Protein AF-A0A401U1B2-F1 (afdb_monomer)

Sequence (185 aa):
AMHKDQNMMVPILEGVRTINSFGMEVVSGIIMGLDTDKPQTGDALISFVEESRIPLLTINLLQALPKTPLWDRLEKAGRLVHDDGRDSNVEFLLPYEDVVSSWRKCMEIAYEPKKLFERYLHQCNYTYANRIKVPVSPEMKSWANIRRGLIMLRNIFWKVGVLGDYRRVFWKFALGRLKRGDIEG

Secondary structure (DSSP, 8-state):
--------SS-HHHHHHHHHHTTPPP-EEEEE--TT--TTHHHHHHHHHHHH--S-EEEEE----TTSHHHHHHHHTT-B---TTSS-SB--SS-HHHHHHHHHHHHHHHT-HHHHHHHHHHIIIIIGGGS--PPPPGGGG-HHHHHHHHHHHHHHIIIIIIS-TTHHHHHHHHHHHHTTT----

Structure (mmCIF, N/CA/C/O backbone):
data_AF-A0A401U1B2-F1
#
_entry.id   AF-A0A401U1B2-F1
#
loop_
_atom_site.group_PDB
_atom_site.id
_atom_site.type_symbol
_atom_site.label_atom_id
_atom_site.label_alt_id
_atom_site.label_comp_id
_atom_site.label_asym_id
_atom_site.label_entity_id
_atom_site.label_seq_id
_atom_site.pdbx_PDB_ins_code
_atom_site.Cartn_x
_atom_site.Cartn_y
_atom_site.Cartn_z
_atom_site.occupancy
_atom_site.B_iso_or_equiv
_atom_site.auth_seq_id
_atom_site.auth_comp_id
_atom_site.auth_asym_id
_atom_site.auth_atom_id
_atom_site.pdbx_PDB_model_num
ATOM 1 N N . ALA A 1 1 ? -9.403 19.461 19.344 1.00 34.19 1 ALA A N 1
ATOM 2 C CA . ALA A 1 1 ? -9.836 18.677 18.174 1.00 34.19 1 ALA A CA 1
ATOM 3 C C . ALA A 1 1 ? -8.827 18.916 17.058 1.00 34.19 1 ALA A C 1
ATOM 5 O O . ALA A 1 1 ? -8.691 20.055 16.636 1.00 34.19 1 ALA A O 1
ATOM 6 N N . MET A 1 2 ? -8.035 17.915 16.660 1.00 31.38 2 MET A N 1
ATOM 7 C CA . MET A 1 2 ? -7.135 18.061 15.508 1.00 31.38 2 MET A CA 1
ATOM 8 C C . MET A 1 2 ? -7.955 17.836 14.239 1.00 31.38 2 MET A C 1
ATOM 10 O O . MET A 1 2 ? -8.107 16.706 13.786 1.00 31.38 2 MET A O 1
ATOM 14 N N . HIS A 1 3 ? -8.498 18.926 13.700 1.00 37.09 3 HIS A N 1
ATOM 15 C CA . HIS A 1 3 ? -8.860 19.006 12.292 1.00 37.09 3 HIS A CA 1
ATOM 16 C C . HIS A 1 3 ? -7.571 18.835 11.494 1.00 37.09 3 HIS A C 1
ATOM 18 O O . HIS A 1 3 ? -6.736 19.735 11.427 1.00 37.09 3 HIS A O 1
ATOM 24 N N . LYS A 1 4 ? -7.359 17.635 10.960 1.00 36.84 4 LYS A N 1
ATOM 25 C CA . LYS A 1 4 ? -6.345 17.407 9.939 1.00 36.84 4 LYS A CA 1
ATOM 26 C C . LYS A 1 4 ? -7.050 17.617 8.607 1.00 36.84 4 LYS A C 1
ATOM 28 O O . LYS A 1 4 ? -7.341 16.658 7.901 1.00 36.84 4 LYS A O 1
ATOM 33 N N . ASP A 1 5 ? -7.387 18.869 8.313 1.00 46.25 5 ASP A N 1
ATOM 34 C CA . ASP A 1 5 ? -7.792 19.237 6.966 1.00 46.25 5 ASP A CA 1
ATOM 35 C C . ASP A 1 5 ? -6.566 18.939 6.098 1.00 46.25 5 ASP A C 1
ATOM 37 O O . ASP A 1 5 ? -5.536 19.610 6.197 1.00 46.25 5 ASP A O 1
ATOM 41 N N . GLN A 1 6 ? -6.602 17.837 5.341 1.00 50.84 6 GLN A N 1
ATOM 42 C CA . GLN A 1 6 ? -5.618 17.625 4.289 1.00 50.84 6 GLN A CA 1
ATOM 43 C C . GLN A 1 6 ? -5.710 18.872 3.417 1.00 50.84 6 GLN A C 1
ATOM 45 O O . GLN A 1 6 ? -6.741 19.104 2.791 1.00 50.84 6 GLN A O 1
ATOM 50 N N . ASN A 1 7 ? -4.670 19.707 3.450 1.00 44.91 7 ASN A N 1
ATOM 51 C CA . ASN A 1 7 ? -4.573 20.918 2.651 1.00 44.91 7 ASN A CA 1
ATOM 52 C C . ASN A 1 7 ? -4.495 20.509 1.175 1.00 44.91 7 ASN A C 1
ATOM 54 O O . ASN A 1 7 ? -3.421 20.374 0.594 1.00 44.91 7 ASN A O 1
ATOM 58 N N . MET A 1 8 ? -5.652 20.204 0.603 1.00 49.62 8 MET A N 1
ATOM 59 C CA . MET A 1 8 ? -5.821 19.687 -0.740 1.00 49.62 8 MET A CA 1
ATOM 60 C C . MET A 1 8 ? -5.995 20.876 -1.668 1.00 49.62 8 MET A C 1
ATOM 62 O O . MET A 1 8 ? -7.083 21.148 -2.162 1.00 49.62 8 MET A O 1
ATOM 66 N N . MET A 1 9 ? -4.895 21.588 -1.913 1.00 52.06 9 MET A N 1
ATOM 67 C CA . MET A 1 9 ? -4.814 22.487 -3.068 1.00 52.06 9 MET A CA 1
ATOM 68 C C . MET A 1 9 ? -5.023 21.711 -4.385 1.00 52.06 9 MET A C 1
ATOM 70 O O . MET A 1 9 ? -5.369 22.317 -5.392 1.00 52.06 9 MET A O 1
ATOM 74 N N . VAL A 1 10 ? -4.849 20.377 -4.375 1.00 56.50 10 VAL A N 1
ATOM 75 C CA . VAL A 1 10 ? -4.997 19.478 -5.528 1.00 56.50 10 VAL A CA 1
ATOM 76 C C . VAL A 1 10 ? -5.601 18.130 -5.082 1.00 56.50 10 VAL A C 1
ATOM 78 O O . VAL A 1 10 ? -5.169 17.596 -4.057 1.00 56.50 10 VAL A O 1
ATOM 81 N N . PRO A 1 11 ? -6.561 17.538 -5.821 1.00 80.69 11 PRO A N 1
ATOM 82 C CA . PRO A 1 11 ? -7.030 16.165 -5.604 1.00 80.69 11 PR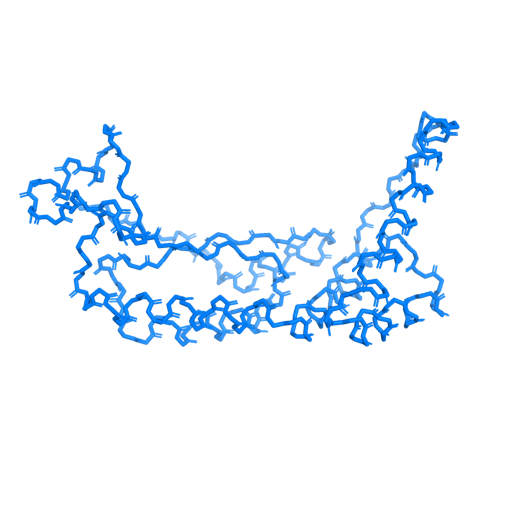O A CA 1
ATOM 83 C C . PRO A 1 11 ? -5.877 15.140 -5.547 1.00 80.69 11 PRO A C 1
ATOM 85 O O . PRO A 1 11 ? -4.996 15.159 -6.404 1.00 80.69 11 PRO A O 1
ATOM 88 N N . ILE A 1 12 ? -5.888 14.186 -4.599 1.00 83.88 12 ILE A N 1
ATOM 89 C CA . ILE A 1 12 ? -4.791 13.208 -4.388 1.00 83.88 12 ILE A CA 1
ATOM 90 C C . ILE A 1 12 ? -4.452 12.477 -5.689 1.00 83.88 12 ILE A C 1
ATOM 92 O O . ILE A 1 12 ? -3.283 12.343 -6.036 1.00 83.88 12 ILE A O 1
ATOM 96 N N . LEU A 1 13 ? -5.470 12.043 -6.436 1.00 86.88 13 LEU A N 1
ATOM 97 C CA . LEU A 1 13 ? -5.286 11.339 -7.708 1.00 86.88 13 LEU A CA 1
ATOM 98 C C . LEU A 1 13 ? -4.557 12.192 -8.753 1.00 86.88 13 LEU A C 1
ATOM 100 O O . LEU A 1 13 ? -3.772 11.669 -9.539 1.00 86.88 13 LEU A O 1
ATOM 104 N N . GLU A 1 14 ? -4.794 13.501 -8.769 1.00 87.50 14 GLU A N 1
ATOM 105 C CA . GLU A 1 14 ? -4.085 14.420 -9.655 1.00 87.50 14 GLU A CA 1
ATOM 106 C C . GLU A 1 14 ? -2.637 14.633 -9.199 1.00 87.50 14 GLU A C 1
ATOM 108 O O . GLU A 1 14 ? -1.730 14.609 -10.032 1.00 87.50 14 GLU A O 1
ATOM 113 N N . GLY A 1 15 ? -2.396 14.723 -7.889 1.00 89.12 15 GLY A N 1
ATOM 114 C CA . GLY A 1 15 ? -1.042 14.729 -7.331 1.00 89.12 15 GLY A CA 1
ATOM 115 C C . GLY A 1 15 ? -0.251 13.473 -7.711 1.00 89.12 15 GLY A C 1
ATOM 116 O O . GLY A 1 15 ? 0.882 13.574 -8.181 1.00 89.12 15 GLY A O 1
ATOM 117 N N . VAL A 1 16 ? -0.869 12.293 -7.598 1.00 89.94 16 VAL A N 1
ATOM 118 C CA . VAL A 1 16 ? -0.265 11.008 -7.992 1.00 89.94 16 VAL A CA 1
ATOM 119 C C . VAL A 1 16 ? 0.096 11.009 -9.477 1.00 89.94 16 VAL A C 1
ATOM 121 O O . VAL A 1 16 ? 1.248 10.750 -9.823 1.00 89.94 16 VAL A O 1
ATOM 124 N N . ARG A 1 17 ? -0.852 11.381 -10.351 1.00 90.12 17 ARG A N 1
ATOM 125 C CA . ARG A 1 17 ? -0.612 11.473 -11.801 1.00 90.12 17 ARG A CA 1
ATOM 126 C C . ARG A 1 17 ? 0.516 12.442 -12.141 1.00 90.12 17 ARG A C 1
ATOM 128 O O . ARG A 1 17 ? 1.362 12.123 -12.972 1.00 90.12 17 ARG A O 1
ATOM 135 N N . THR A 1 18 ? 0.553 13.593 -11.476 1.00 91.06 18 THR A N 1
ATOM 136 C CA . THR A 1 18 ? 1.599 14.598 -11.682 1.00 91.06 18 THR A CA 1
ATOM 137 C C . THR A 1 18 ? 2.966 14.029 -11.319 1.00 91.06 18 THR A C 1
ATOM 139 O O . THR A 1 18 ? 3.876 14.067 -12.140 1.00 91.06 18 THR A O 1
ATOM 142 N N . ILE A 1 19 ? 3.111 13.412 -10.143 1.00 90.94 19 ILE A N 1
ATOM 143 C CA . ILE A 1 19 ? 4.378 12.805 -9.703 1.00 90.94 19 ILE A CA 1
ATOM 144 C C . ILE A 1 19 ? 4.810 11.675 -10.652 1.00 90.94 19 ILE A C 1
ATOM 146 O O . ILE A 1 19 ? 5.974 11.617 -11.057 1.00 90.94 19 ILE A O 1
ATOM 150 N N . ASN A 1 20 ? 3.874 10.820 -11.075 1.00 92.00 20 ASN A N 1
ATOM 151 C CA . ASN A 1 20 ? 4.153 9.741 -12.022 1.00 92.00 20 ASN A CA 1
ATOM 152 C C . ASN A 1 20 ? 4.603 10.256 -13.398 1.00 92.00 20 ASN A C 1
ATOM 154 O O . ASN A 1 20 ? 5.481 9.649 -14.013 1.00 92.00 20 ASN A O 1
ATOM 158 N N . SER A 1 21 ? 4.087 11.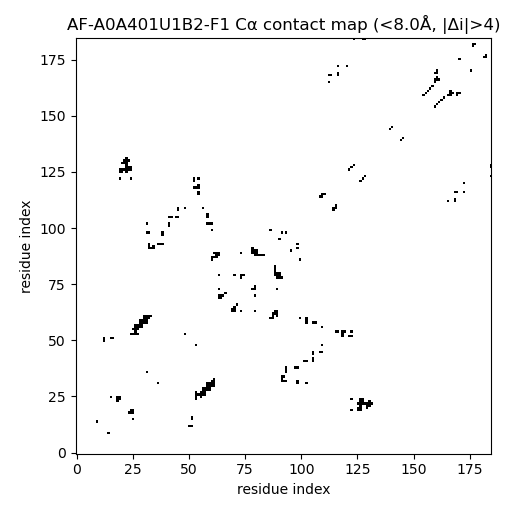403 -13.855 1.00 90.69 21 SER A N 1
ATOM 159 C CA . SER A 1 21 ? 4.505 12.016 -15.126 1.00 90.69 21 SER A CA 1
ATOM 160 C C . SER A 1 21 ? 5.983 12.430 -15.146 1.00 90.69 21 SER A C 1
ATOM 162 O O . SER A 1 21 ? 6.603 12.430 -16.204 1.00 90.69 21 SER A O 1
ATOM 164 N N . PHE A 1 22 ? 6.584 12.680 -13.978 1.00 91.50 22 PHE A N 1
ATOM 165 C CA . PHE A 1 22 ? 8.019 12.950 -13.823 1.00 91.50 22 PHE A CA 1
ATOM 166 C C . PHE A 1 22 ? 8.854 11.684 -13.551 1.00 91.50 22 PHE A C 1
ATOM 168 O O . PHE A 1 22 ? 10.016 11.763 -13.156 1.00 91.50 22 PHE A O 1
ATOM 175 N N . GLY A 1 23 ? 8.264 10.497 -13.714 1.00 89.94 23 GLY A N 1
ATOM 176 C CA . GLY A 1 23 ? 8.937 9.211 -13.532 1.00 89.94 23 GLY A CA 1
ATOM 177 C C . GLY A 1 23 ? 9.253 8.827 -12.091 1.00 89.94 23 GLY A C 1
ATOM 178 O O . GLY A 1 23 ? 10.093 7.955 -11.833 1.00 89.94 23 GLY A O 1
ATOM 179 N N . MET A 1 24 ? 8.553 9.451 -11.145 1.00 90.00 24 MET A N 1
ATOM 180 C CA . MET A 1 24 ? 8.618 9.125 -9.728 1.00 90.00 24 MET A CA 1
ATOM 181 C C . MET A 1 24 ? 7.468 8.190 -9.350 1.00 90.00 24 MET A C 1
ATOM 183 O O . MET A 1 24 ? 6.301 8.448 -9.647 1.00 90.00 24 MET A O 1
ATOM 187 N N . GLU A 1 25 ? 7.797 7.088 -8.680 1.00 89.56 25 GLU A N 1
ATOM 188 C CA . GLU A 1 25 ? 6.790 6.209 -8.093 1.00 89.56 25 GLU A CA 1
ATOM 189 C C . GLU A 1 25 ? 6.275 6.794 -6.784 1.00 89.56 25 GLU A C 1
ATOM 191 O O . GLU A 1 25 ? 7.044 7.302 -5.970 1.00 89.56 25 GLU A O 1
ATOM 196 N N . VAL A 1 26 ? 4.966 6.687 -6.584 1.00 90.88 26 VAL A N 1
ATOM 197 C CA . VAL A 1 26 ? 4.309 7.083 -5.343 1.00 90.88 26 VAL A CA 1
ATOM 198 C C . VAL A 1 26 ? 4.081 5.844 -4.490 1.00 90.88 26 VAL A C 1
ATOM 200 O O . VAL A 1 26 ? 3.641 4.812 -4.991 1.00 90.88 26 VAL A O 1
ATOM 203 N N . VAL A 1 27 ? 4.342 5.976 -3.193 1.00 90.81 27 VAL A N 1
ATOM 204 C CA . VAL A 1 27 ? 3.970 5.005 -2.161 1.00 90.81 27 VAL A CA 1
ATOM 205 C C . VAL A 1 27 ? 2.964 5.687 -1.246 1.00 90.81 27 VAL A C 1
ATOM 207 O O . VAL A 1 27 ? 3.179 6.833 -0.851 1.00 90.81 27 VAL A O 1
ATOM 210 N N . SER A 1 28 ? 1.870 5.003 -0.913 1.00 89.62 28 SER A N 1
ATOM 211 C CA . SER A 1 28 ? 0.835 5.569 -0.042 1.00 89.62 28 SER A CA 1
ATOM 212 C C . SER A 1 28 ? 0.641 4.728 1.212 1.00 89.62 28 SER A C 1
ATOM 214 O O . SER A 1 28 ? 0.496 3.509 1.133 1.00 89.62 28 SER A O 1
ATOM 216 N N . GLY A 1 29 ? 0.640 5.398 2.365 1.00 91.00 29 GLY A N 1
ATOM 217 C CA . GLY A 1 29 ? 0.264 4.814 3.645 1.00 91.00 29 GLY A CA 1
ATOM 218 C C . GLY A 1 29 ? -1.142 5.236 4.027 1.00 91.00 29 GLY A C 1
ATOM 219 O O . GLY A 1 29 ? -1.454 6.426 4.037 1.00 91.00 29 GLY A O 1
ATOM 220 N N . ILE A 1 30 ? -1.983 4.255 4.337 1.00 90.50 30 ILE A N 1
ATOM 221 C CA . ILE A 1 30 ? -3.392 4.456 4.655 1.00 90.50 30 ILE A CA 1
ATOM 222 C C . ILE A 1 30 ? -3.671 3.860 6.031 1.00 90.50 30 ILE A C 1
ATOM 224 O O . ILE A 1 30 ? -3.228 2.755 6.341 1.00 90.50 30 ILE A O 1
ATOM 228 N N . ILE A 1 31 ? -4.392 4.609 6.863 1.00 91.31 31 ILE A N 1
ATOM 229 C CA . ILE A 1 31 ? -4.780 4.191 8.210 1.00 91.31 31 ILE A CA 1
ATOM 230 C C . ILE A 1 31 ? -6.301 4.054 8.245 1.00 91.31 31 ILE A C 1
ATOM 232 O O . ILE A 1 31 ? -6.998 5.007 7.906 1.00 91.31 31 ILE A O 1
ATOM 236 N N . MET A 1 32 ? -6.792 2.887 8.658 1.00 91.94 32 MET A N 1
ATOM 237 C CA . MET A 1 32 ? -8.211 2.587 8.877 1.00 91.94 32 MET A CA 1
ATOM 238 C C . MET A 1 32 ? -8.539 2.518 10.372 1.00 91.94 32 MET A C 1
ATOM 240 O O . MET A 1 32 ? -7.685 2.170 11.181 1.00 91.94 32 MET A O 1
ATOM 244 N N . GLY A 1 33 ? -9.781 2.807 10.748 1.00 88.81 33 GLY A N 1
ATOM 245 C CA . GLY A 1 33 ? -10.229 2.872 12.142 1.00 88.81 33 GLY A CA 1
ATOM 246 C C . GLY A 1 33 ? -10.110 4.271 12.753 1.00 88.81 33 GLY A C 1
ATOM 247 O O . GLY A 1 33 ? -9.992 4.409 13.970 1.00 88.81 33 GLY A O 1
ATOM 248 N N . LEU A 1 34 ? -10.109 5.320 11.926 1.00 89.75 34 LEU A N 1
ATOM 249 C CA . LEU A 1 34 ? -10.174 6.703 12.397 1.00 89.75 34 LEU A CA 1
ATOM 250 C C . LEU A 1 34 ? -11.583 7.040 12.903 1.00 89.75 34 LEU A C 1
ATOM 252 O O . LEU A 1 34 ? -12.578 6.480 12.454 1.00 89.75 34 LEU A O 1
ATOM 256 N N . ASP A 1 35 ? -11.682 8.030 13.793 1.00 86.44 35 ASP A N 1
ATOM 257 C CA . ASP A 1 35 ? -12.973 8.504 14.328 1.00 86.44 35 ASP A CA 1
ATOM 258 C C . ASP A 1 35 ? -13.911 9.059 13.235 1.00 86.44 35 ASP A C 1
ATOM 260 O O . ASP A 1 35 ? -15.110 9.199 13.448 1.00 86.44 35 ASP A O 1
ATOM 264 N N . THR A 1 36 ? -13.365 9.401 12.067 1.00 85.25 36 THR A N 1
ATOM 265 C CA . THR A 1 36 ? -14.101 9.914 10.905 1.00 85.25 36 THR A CA 1
ATOM 266 C C . THR A 1 36 ? -14.516 8.827 9.916 1.00 85.25 36 THR A C 1
ATOM 268 O O . THR A 1 36 ? -15.155 9.145 8.910 1.00 85.25 36 THR A O 1
ATOM 271 N N . ASP A 1 37 ? -14.128 7.572 10.153 1.00 87.19 37 ASP A N 1
ATOM 272 C CA . ASP A 1 37 ? -14.417 6.484 9.228 1.00 87.19 37 ASP A CA 1
ATOM 273 C C . ASP A 1 37 ? -15.899 6.127 9.232 1.00 87.19 37 ASP A C 1
ATOM 275 O O . ASP A 1 37 ? -16.593 6.161 10.250 1.00 87.19 37 ASP A O 1
ATOM 279 N N . LYS A 1 38 ? -16.385 5.780 8.043 1.00 89.25 38 LYS A N 1
ATOM 280 C CA . LYS A 1 38 ? -17.755 5.344 7.797 1.00 89.25 38 LYS A CA 1
ATOM 281 C C . LYS A 1 38 ? -17.732 3.886 7.343 1.00 89.25 38 LYS A C 1
ATOM 283 O O . LYS A 1 38 ? -16.703 3.427 6.844 1.00 89.25 38 LYS A O 1
ATOM 288 N N . PRO A 1 39 ? -18.862 3.166 7.410 1.00 86.50 39 PRO A N 1
ATOM 289 C CA . PRO A 1 39 ? -18.937 1.796 6.900 1.00 86.50 39 PRO A CA 1
ATOM 290 C C . PRO A 1 39 ? -18.468 1.658 5.438 1.00 86.50 39 PRO A C 1
ATOM 292 O O . PRO A 1 39 ? -17.911 0.637 5.054 1.00 86.50 39 PRO A O 1
ATOM 295 N N . GLN A 1 40 ? -18.622 2.714 4.631 1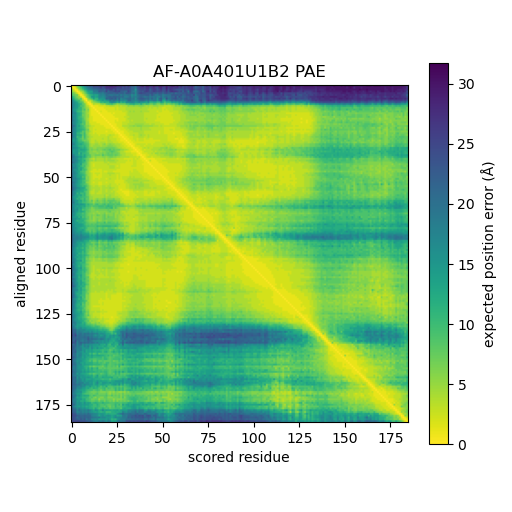.00 89.31 40 GLN A N 1
ATOM 296 C CA . GLN A 1 40 ? -18.215 2.757 3.223 1.00 89.31 40 GLN A CA 1
ATOM 297 C C . GLN A 1 40 ? -16.724 3.082 3.000 1.00 89.31 40 GLN A C 1
ATOM 299 O O . GLN A 1 40 ? -16.272 3.076 1.856 1.00 89.31 40 GLN A O 1
ATOM 304 N N . THR A 1 41 ? -15.944 3.375 4.051 1.00 88.44 41 THR A N 1
ATOM 305 C CA . THR A 1 41 ? -14.522 3.751 3.919 1.00 88.44 41 THR A CA 1
ATOM 306 C C . THR A 1 41 ? -13.705 2.657 3.227 1.00 88.44 41 THR A C 1
ATOM 308 O O . THR A 1 41 ? -12.853 2.973 2.401 1.00 88.44 41 THR A O 1
ATOM 311 N N . GLY A 1 42 ? -13.982 1.379 3.509 1.00 88.50 42 GLY A N 1
ATOM 312 C CA . GLY A 1 42 ? -13.275 0.264 2.869 1.00 88.50 42 GLY A CA 1
ATOM 313 C C . GLY A 1 42 ? -13.492 0.207 1.357 1.00 88.50 42 GLY A C 1
ATOM 314 O O . GLY A 1 42 ? -12.536 0.098 0.594 1.00 88.50 42 GLY A O 1
ATOM 315 N N . ASP A 1 43 ? -14.737 0.360 0.903 1.00 89.25 43 ASP A N 1
ATOM 316 C CA . ASP A 1 43 ? -15.042 0.349 -0.531 1.00 89.25 43 ASP A CA 1
ATOM 317 C C . ASP A 1 43 ? -14.462 1.588 -1.234 1.00 89.25 43 ASP A C 1
ATOM 319 O O . ASP A 1 43 ? -13.897 1.473 -2.320 1.00 89.25 43 ASP A O 1
ATOM 323 N N . ALA A 1 44 ? -14.501 2.760 -0.588 1.00 89.69 44 ALA A N 1
ATOM 324 C CA . ALA A 1 44 ? -13.847 3.965 -1.100 1.00 89.69 44 ALA A CA 1
ATOM 325 C C . ALA A 1 44 ? -12.323 3.789 -1.233 1.00 89.69 44 ALA A C 1
ATOM 327 O O . ALA A 1 44 ? -11.723 4.261 -2.201 1.00 89.69 44 ALA A O 1
ATOM 328 N N . LEU A 1 45 ? -11.696 3.082 -0.288 1.00 90.62 45 LEU A N 1
ATOM 329 C CA . LEU A 1 45 ? -10.273 2.761 -0.329 1.00 90.62 45 LEU A CA 1
ATOM 330 C C . LEU A 1 45 ? -9.949 1.820 -1.490 1.00 90.62 45 LEU A C 1
ATOM 332 O O . LEU A 1 45 ? -8.981 2.060 -2.207 1.00 90.62 45 LEU A O 1
ATOM 336 N N . ILE A 1 46 ? -10.766 0.792 -1.722 1.00 90.31 46 ILE A N 1
ATOM 337 C CA . ILE A 1 46 ? -10.596 -0.118 -2.864 1.00 90.31 46 ILE A CA 1
ATOM 338 C C . ILE A 1 46 ? -10.681 0.658 -4.184 1.00 90.31 46 ILE A C 1
ATOM 340 O O . ILE A 1 46 ? -9.777 0.531 -5.012 1.00 90.31 46 ILE A O 1
ATOM 344 N N . SER A 1 47 ? -11.693 1.515 -4.351 1.00 90.69 47 SER A N 1
ATOM 345 C CA . SER A 1 47 ? -11.815 2.372 -5.539 1.00 90.69 47 SER A CA 1
ATOM 346 C C . SER A 1 47 ? -10.587 3.264 -5.717 1.00 90.69 47 SER A C 1
ATOM 348 O O . SER A 1 47 ? -10.019 3.338 -6.806 1.00 90.69 47 SER A O 1
ATOM 350 N N . PHE A 1 48 ? -10.092 3.869 -4.633 1.00 90.19 48 PHE A N 1
ATOM 351 C CA . PHE A 1 48 ? -8.869 4.670 -4.672 1.00 90.19 48 PHE A CA 1
ATOM 352 C C . PHE A 1 48 ? -7.644 3.856 -5.118 1.00 90.19 48 PHE A C 1
ATOM 354 O O . PHE A 1 48 ? -6.835 4.340 -5.912 1.00 90.19 48 PHE A O 1
ATOM 361 N N . VAL A 1 49 ? -7.487 2.620 -4.644 1.00 89.19 49 VAL A N 1
ATOM 362 C CA . VAL A 1 49 ? -6.382 1.730 -5.043 1.00 89.19 49 VAL A CA 1
ATOM 363 C C . VAL A 1 49 ? -6.450 1.380 -6.532 1.00 89.19 49 VAL A C 1
ATOM 365 O O . VAL A 1 49 ? -5.419 1.350 -7.211 1.00 89.19 49 VAL A O 1
ATOM 368 N N . GLU A 1 50 ? -7.648 1.141 -7.060 1.00 88.75 50 GLU A N 1
ATOM 369 C CA . GLU A 1 50 ? -7.849 0.819 -8.474 1.00 88.75 50 GLU A CA 1
ATOM 370 C C . GLU A 1 50 ? -7.618 2.034 -9.388 1.00 88.75 50 GLU A C 1
ATOM 372 O O . GLU A 1 50 ? -6.963 1.912 -10.430 1.00 88.75 50 GLU A O 1
ATOM 377 N N . GLU A 1 51 ? -8.084 3.214 -8.978 1.00 90.06 51 GLU A N 1
ATOM 378 C CA . GLU A 1 51 ? -7.944 4.459 -9.737 1.00 90.06 51 GLU A CA 1
ATOM 379 C C . GLU A 1 51 ? -6.525 5.035 -9.694 1.00 90.06 51 GLU A C 1
ATOM 381 O O . GLU A 1 51 ? -6.005 5.480 -10.718 1.00 90.06 51 GLU A O 1
ATOM 386 N N . SER A 1 52 ? -5.877 5.016 -8.527 1.00 88.81 52 SER A N 1
ATOM 387 C CA . SER A 1 52 ? -4.545 5.607 -8.333 1.00 88.81 52 SER A CA 1
ATOM 388 C C . SER A 1 52 ? -3.419 4.805 -8.982 1.00 88.81 52 SER A C 1
ATOM 390 O O . SER A 1 52 ? -2.334 5.343 -9.182 1.00 88.81 52 SER A O 1
ATOM 392 N N . ARG A 1 53 ? -3.652 3.519 -9.292 1.00 90.56 53 ARG A N 1
ATOM 393 C CA . ARG A 1 53 ? -2.656 2.586 -9.856 1.00 90.56 53 ARG A CA 1
ATOM 394 C C . ARG A 1 53 ? -1.375 2.449 -9.026 1.00 90.56 53 ARG A C 1
ATOM 396 O O . ARG A 1 53 ? -0.386 1.911 -9.520 1.00 90.56 53 ARG A O 1
ATOM 403 N N . ILE A 1 54 ? -1.408 2.836 -7.752 1.00 91.06 54 ILE A N 1
ATOM 404 C CA . ILE A 1 54 ? -0.264 2.737 -6.847 1.00 91.06 54 ILE A CA 1
ATOM 405 C C . ILE A 1 54 ? 0.024 1.254 -6.555 1.00 91.06 54 ILE A C 1
ATOM 407 O O . ILE A 1 54 ? -0.852 0.540 -6.057 1.00 91.06 54 ILE A O 1
ATOM 411 N N . PRO A 1 55 ? 1.232 0.742 -6.846 1.00 87.62 55 PRO A N 1
ATOM 412 C CA . PRO A 1 55 ? 1.550 -0.654 -6.567 1.00 87.62 55 PRO A CA 1
ATOM 413 C C . PRO A 1 55 ? 1.804 -0.900 -5.074 1.00 87.62 55 PRO A C 1
ATOM 415 O O . PRO A 1 55 ? 1.371 -1.924 -4.549 1.00 87.62 55 PRO A O 1
ATOM 418 N N . LEU A 1 56 ? 2.472 0.040 -4.396 1.00 88.31 56 LEU A N 1
ATOM 419 C CA . LEU A 1 56 ? 2.917 -0.078 -3.008 1.00 88.31 56 LEU A CA 1
ATOM 420 C C . LEU A 1 56 ? 2.014 0.728 -2.066 1.00 88.31 56 LEU A C 1
ATOM 422 O O . LEU A 1 56 ? 2.084 1.957 -2.009 1.00 88.31 56 LEU A O 1
ATOM 426 N N . LEU A 1 57 ? 1.174 0.012 -1.321 1.00 90.44 57 LEU A N 1
ATOM 427 C CA . LEU A 1 57 ? 0.160 0.573 -0.428 1.00 90.44 57 LEU A CA 1
ATOM 428 C C . LEU A 1 57 ? 0.303 -0.021 0.968 1.00 90.44 57 LEU A C 1
ATOM 430 O O . LEU A 1 57 ? 0.129 -1.220 1.126 1.00 90.44 57 LEU A O 1
ATOM 434 N N . THR A 1 58 ? 0.576 0.784 1.989 1.00 89.69 58 THR A N 1
ATOM 435 C CA . THR A 1 58 ? 0.646 0.299 3.374 1.00 89.69 58 THR A CA 1
ATOM 436 C C . THR A 1 58 ? -0.660 0.592 4.103 1.00 89.69 58 THR A C 1
ATOM 438 O O . THR A 1 58 ? -0.843 1.668 4.668 1.00 89.69 58 THR A O 1
ATOM 441 N N . ILE A 1 59 ? -1.589 -0.366 4.072 1.00 91.69 59 ILE A N 1
ATOM 442 C CA . ILE A 1 59 ? -2.896 -0.248 4.732 1.00 91.69 59 ILE A CA 1
ATOM 443 C C . ILE A 1 59 ? -2.786 -0.828 6.146 1.00 91.69 59 ILE A C 1
ATOM 445 O O . ILE A 1 59 ? -2.639 -2.036 6.317 1.00 91.69 59 ILE A O 1
ATOM 449 N N . ASN A 1 60 ? -2.865 0.028 7.161 1.00 92.56 60 ASN A N 1
ATOM 450 C CA . ASN A 1 60 ? -2.748 -0.356 8.568 1.00 92.56 60 ASN A CA 1
ATOM 451 C C . ASN A 1 60 ? -3.994 0.049 9.358 1.00 92.56 60 ASN A C 1
ATOM 453 O O . ASN A 1 60 ? -4.697 0.989 8.990 1.00 92.56 60 ASN A O 1
ATOM 457 N N . LEU A 1 61 ? -4.245 -0.635 10.471 1.00 92.62 61 LEU A N 1
ATOM 458 C CA . LEU A 1 61 ? -5.242 -0.207 11.447 1.00 92.62 61 LEU A CA 1
ATOM 459 C C . LEU A 1 61 ? -4.666 0.891 12.350 1.00 92.62 61 LEU A C 1
ATOM 461 O O . LEU A 1 61 ? -3.463 0.937 12.616 1.00 92.62 61 LEU A O 1
ATOM 465 N N . LEU A 1 62 ? -5.527 1.791 12.820 1.00 92.62 62 LEU A N 1
ATOM 466 C CA . LEU A 1 62 ? -5.154 2.840 13.756 1.00 92.62 62 LEU A CA 1
ATOM 467 C C . LEU A 1 62 ? -4.667 2.193 15.048 1.00 92.62 62 LEU A C 1
ATOM 469 O O . LEU A 1 62 ? -5.399 1.431 15.671 1.00 92.62 62 LEU A O 1
ATOM 473 N N . GLN A 1 63 ? -3.457 2.545 15.466 1.00 90.06 63 GLN A N 1
ATOM 474 C CA . GLN A 1 63 ? -2.852 2.064 16.699 1.00 90.06 63 GLN A CA 1
ATOM 475 C C . GLN A 1 63 ? -2.417 3.251 17.556 1.00 90.06 63 GLN A C 1
ATOM 477 O O . GLN A 1 63 ? -1.798 4.202 17.068 1.00 90.06 63 GLN A O 1
ATOM 482 N N . ALA A 1 64 ? -2.738 3.202 18.846 1.00 88.44 64 ALA A N 1
ATOM 483 C CA . ALA A 1 64 ? -2.323 4.205 19.812 1.00 88.44 64 ALA A CA 1
ATOM 484 C C . ALA A 1 64 ? -0.979 3.805 20.427 1.00 88.44 64 ALA A C 1
ATOM 486 O O . ALA A 1 64 ? -0.885 2.809 21.139 1.00 88.44 64 ALA A O 1
ATOM 487 N N . LEU A 1 65 ? 0.075 4.580 20.176 1.00 88.12 65 LEU A N 1
ATOM 488 C CA . LEU A 1 65 ? 1.381 4.337 20.792 1.00 88.12 65 LEU A CA 1
ATOM 489 C C . LEU A 1 65 ? 1.466 5.021 22.167 1.00 88.12 65 LEU A C 1
ATOM 491 O O . LEU A 1 65 ? 1.037 6.176 22.271 1.00 88.12 65 LEU A O 1
ATOM 495 N N . PRO A 1 66 ? 2.050 4.375 23.196 1.00 86.94 66 PRO A N 1
ATOM 496 C CA . PRO A 1 66 ? 2.239 4.989 24.508 1.00 86.94 66 PRO A CA 1
ATOM 497 C C . PRO A 1 66 ? 2.971 6.332 24.417 1.00 86.94 66 PRO A C 1
ATOM 499 O O . PRO A 1 66 ? 3.883 6.490 23.604 1.00 86.94 66 PRO A O 1
ATOM 502 N N . LYS A 1 67 ? 2.611 7.280 25.292 1.00 87.56 67 LYS A N 1
ATOM 503 C CA . LYS A 1 67 ? 3.207 8.633 25.363 1.00 87.56 67 LYS A CA 1
ATOM 504 C C . LYS A 1 67 ? 2.952 9.507 24.125 1.00 87.56 67 LYS A C 1
ATOM 506 O O . LYS A 1 67 ? 3.745 10.398 23.822 1.00 87.56 67 LYS A O 1
ATOM 511 N N . THR A 1 68 ? 1.863 9.263 23.398 1.00 89.12 68 THR A N 1
ATOM 512 C CA . THR A 1 68 ? 1.427 10.132 22.294 1.00 89.12 68 THR A CA 1
ATOM 513 C C . THR A 1 68 ? 0.171 10.918 22.672 1.00 89.12 68 THR A C 1
ATOM 515 O O . THR A 1 68 ? -0.657 10.413 23.425 1.00 89.12 68 THR A O 1
ATOM 518 N N . PRO A 1 69 ? -0.068 12.108 22.087 1.00 88.56 69 PRO A N 1
ATOM 519 C CA . PRO A 1 69 ? -1.314 12.842 22.323 1.00 88.56 69 PRO A CA 1
ATOM 520 C C . PRO A 1 69 ? -2.579 12.042 21.970 1.00 88.56 69 PRO A C 1
ATOM 522 O O . PRO A 1 69 ? -3.647 12.271 22.536 1.00 88.56 69 PRO A O 1
ATOM 525 N N . LEU A 1 70 ? -2.472 11.104 21.019 1.00 88.44 70 LEU A N 1
ATOM 526 C CA . LEU A 1 70 ? -3.561 10.196 20.665 1.00 88.44 70 LEU A CA 1
ATOM 527 C C . LEU A 1 70 ? -3.851 9.202 21.795 1.00 88.44 70 LEU A C 1
ATOM 529 O O . LEU A 1 70 ? -5.021 8.976 22.093 1.00 88.44 70 LEU A O 1
ATOM 533 N N . TRP A 1 71 ? -2.809 8.650 22.422 1.00 89.44 71 TRP A N 1
ATOM 534 C CA . TRP A 1 71 ? -2.934 7.769 23.581 1.00 89.44 71 TRP A CA 1
ATOM 535 C C . TRP A 1 71 ? -3.666 8.460 24.722 1.00 89.44 71 TRP A C 1
ATOM 537 O O . TRP A 1 71 ? -4.724 7.990 25.123 1.00 89.44 71 TRP A O 1
ATOM 547 N N . ASP A 1 72 ? -3.181 9.626 25.154 1.00 90.12 72 ASP A N 1
ATOM 548 C CA . ASP A 1 72 ? -3.773 10.363 26.277 1.00 90.12 72 ASP A CA 1
ATOM 549 C C . ASP A 1 72 ? -5.247 10.711 26.012 1.00 90.12 72 ASP A C 1
ATOM 551 O O . ASP A 1 72 ? -6.078 10.746 26.920 1.00 90.12 72 ASP A O 1
ATOM 555 N N . ARG A 1 73 ? -5.594 10.983 24.746 1.00 91.25 73 ARG A N 1
ATOM 556 C CA . ARG A 1 73 ? -6.972 11.258 24.324 1.00 91.25 73 ARG A CA 1
ATOM 557 C C . ARG A 1 73 ? -7.853 10.009 24.384 1.00 91.25 73 ARG A C 1
ATOM 559 O O . ARG A 1 73 ? -8.992 10.112 24.831 1.00 91.25 73 ARG A O 1
ATOM 566 N N . LEU A 1 74 ? -7.363 8.870 23.898 1.00 90.69 74 LEU A N 1
ATOM 567 C CA . LEU A 1 74 ? -8.120 7.614 23.872 1.00 90.69 74 LEU A CA 1
ATOM 568 C C . LEU A 1 74 ? -8.253 6.999 25.265 1.00 90.69 74 LEU A C 1
ATOM 570 O O . LEU A 1 74 ? -9.321 6.490 25.592 1.00 90.69 74 LEU A O 1
ATOM 574 N N . GLU A 1 75 ? -7.223 7.121 26.098 1.00 90.69 75 GLU A N 1
ATOM 575 C CA . GLU A 1 75 ? -7.241 6.720 27.504 1.00 90.69 75 GLU A CA 1
ATOM 576 C C . GLU A 1 75 ? -8.307 7.507 28.278 1.00 90.69 75 GLU A C 1
ATOM 578 O O . GLU A 1 75 ? -9.189 6.913 28.893 1.00 90.69 75 GLU A O 1
ATOM 583 N N . LYS A 1 76 ? -8.328 8.843 28.146 1.00 91.50 76 LYS A N 1
ATOM 584 C CA . LYS A 1 76 ? -9.380 9.693 28.741 1.00 91.50 76 LYS A CA 1
ATOM 585 C C . LYS A 1 76 ? -10.785 9.368 28.236 1.00 91.50 76 LYS A C 1
ATOM 587 O O . LYS A 1 76 ? -11.752 9.576 28.960 1.00 91.50 76 LYS A O 1
ATOM 592 N N . ALA A 1 77 ? -10.902 8.902 26.995 1.00 89.50 77 ALA A N 1
ATOM 593 C CA . ALA A 1 77 ? -12.172 8.508 26.396 1.00 89.50 77 ALA A CA 1
ATOM 594 C C . ALA A 1 77 ? -12.589 7.065 26.743 1.00 89.50 77 ALA A C 1
ATOM 596 O O . ALA A 1 77 ? -13.650 6.639 26.297 1.00 89.50 77 ALA A O 1
ATOM 597 N N . GLY A 1 78 ? -11.772 6.305 27.485 1.00 90.44 78 GLY A N 1
ATOM 598 C CA . GLY A 1 78 ? -12.037 4.895 27.789 1.00 90.44 78 GLY A CA 1
ATOM 599 C C . GLY A 1 78 ? -12.016 3.984 26.556 1.00 90.44 78 GLY A C 1
ATOM 600 O O . GLY A 1 78 ? -12.658 2.941 26.553 1.00 90.44 78 GLY A O 1
ATOM 601 N N . ARG A 1 79 ? -11.315 4.390 25.490 1.00 92.38 79 ARG A N 1
ATOM 602 C CA . ARG A 1 79 ? -11.262 3.700 24.185 1.00 92.38 79 ARG A CA 1
ATOM 603 C C . ARG A 1 79 ? -9.937 2.986 23.932 1.00 92.38 79 ARG A C 1
ATOM 605 O O . ARG A 1 79 ? -9.612 2.661 22.791 1.00 92.38 79 ARG A O 1
ATOM 612 N N . LEU A 1 80 ? -9.147 2.791 24.978 1.00 90.06 80 LEU A N 1
ATOM 613 C CA . LEU A 1 80 ? -7.886 2.074 24.914 1.00 90.06 80 LEU A CA 1
ATOM 614 C C . LEU A 1 80 ? -8.100 0.650 25.426 1.00 90.06 80 LEU A C 1
ATOM 616 O O . LEU A 1 80 ? -8.582 0.460 26.541 1.00 90.06 80 LEU A O 1
ATOM 620 N N . VAL A 1 81 ? -7.756 -0.337 24.603 1.00 88.88 81 VAL A N 1
ATOM 621 C CA . VAL A 1 81 ? -7.938 -1.756 24.916 1.00 88.88 81 VAL A CA 1
ATOM 622 C C . VAL A 1 81 ? -6.570 -2.409 25.053 1.00 88.88 81 VAL A C 1
ATOM 624 O O . VAL A 1 81 ? -5.769 -2.400 24.121 1.00 88.88 81 VAL A O 1
ATO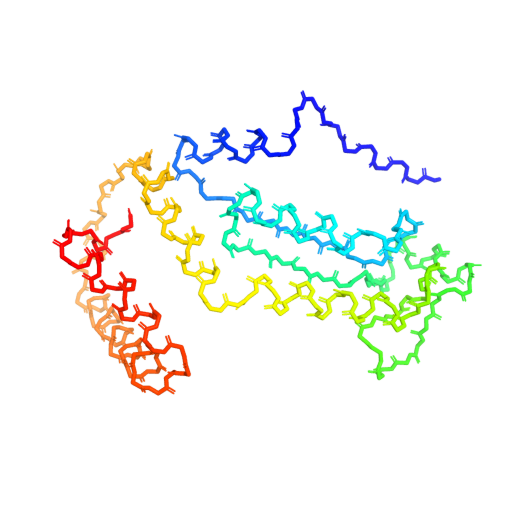M 627 N N . HIS A 1 82 ? -6.308 -2.977 26.226 1.00 84.56 82 HIS A N 1
ATOM 628 C CA . HIS A 1 82 ? -5.072 -3.690 26.545 1.00 84.56 82 HIS A CA 1
ATOM 629 C C . HIS A 1 82 ? -5.276 -5.199 26.385 1.00 84.56 82 HIS A C 1
ATOM 631 O O . HIS A 1 82 ? -5.236 -5.945 27.358 1.00 84.56 82 HIS A O 1
ATOM 637 N N . ASP A 1 83 ? -5.562 -5.620 25.156 1.00 84.19 83 ASP A N 1
ATOM 638 C CA . ASP A 1 83 ? -5.684 -7.027 24.781 1.00 84.19 83 ASP A CA 1
ATOM 639 C C . ASP A 1 83 ? -4.679 -7.328 23.666 1.00 84.19 83 ASP A C 1
ATOM 641 O O . ASP A 1 83 ? -4.795 -6.803 22.557 1.00 84.19 83 ASP A O 1
ATOM 645 N N . ASP A 1 84 ? -3.692 -8.169 23.975 1.00 78.62 84 ASP A N 1
ATOM 646 C CA . ASP A 1 84 ? -2.633 -8.572 23.045 1.00 78.62 84 ASP A CA 1
ATOM 647 C C . ASP A 1 84 ? -3.161 -9.448 21.889 1.00 78.62 84 ASP A C 1
ATOM 649 O O . ASP A 1 84 ? -2.450 -9.667 20.909 1.00 78.62 84 ASP A O 1
ATOM 653 N N . GLY A 1 85 ? -4.400 -9.950 21.977 1.00 81.06 85 GLY A N 1
ATOM 654 C CA . GLY A 1 85 ? -5.055 -10.726 20.921 1.00 81.06 85 GLY A CA 1
ATOM 655 C C . GLY A 1 85 ? -5.674 -9.888 19.797 1.00 81.06 85 GLY A C 1
ATOM 656 O O . GLY A 1 85 ? -6.105 -10.454 18.790 1.00 81.06 85 GLY A O 1
ATOM 657 N N . ARG A 1 86 ? -5.738 -8.558 19.942 1.00 85.88 86 ARG A N 1
ATOM 658 C CA . ARG A 1 86 ? -6.355 -7.658 18.955 1.00 85.88 86 ARG A CA 1
ATOM 659 C C . ARG A 1 86 ? -5.338 -7.144 17.936 1.00 85.88 86 ARG A C 1
ATOM 661 O O . ARG A 1 86 ? -4.230 -6.748 18.279 1.00 85.88 86 ARG A O 1
ATOM 668 N N . ASP A 1 87 ? -5.779 -7.010 16.685 1.00 86.38 87 ASP A N 1
ATOM 669 C CA . ASP A 1 87 ? -5.022 -6.358 15.603 1.00 86.38 87 ASP A CA 1
ATOM 670 C C . ASP A 1 87 ? -4.795 -4.842 15.862 1.00 86.38 87 ASP A C 1
ATOM 672 O O . ASP A 1 87 ? -3.968 -4.203 15.214 1.00 86.38 87 ASP A O 1
ATOM 676 N N . SER A 1 88 ? -5.541 -4.238 16.801 1.00 89.06 88 SER A N 1
ATOM 677 C CA . SER A 1 88 ? -5.393 -2.840 17.231 1.00 89.06 88 SER A CA 1
ATOM 678 C C . SER A 1 88 ? -5.828 -2.664 18.689 1.00 89.06 88 SER A C 1
ATOM 680 O O . SER A 1 88 ? -6.819 -3.248 19.128 1.00 89.06 88 SER A O 1
ATOM 682 N N . ASN A 1 89 ? 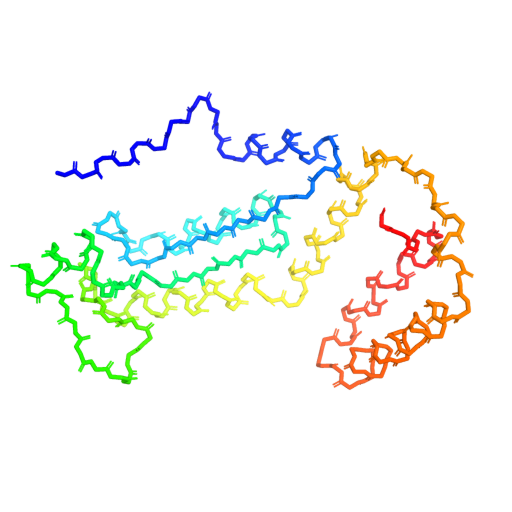-5.117 -1.795 19.412 1.00 88.88 89 ASN A N 1
ATOM 683 C CA . ASN A 1 89 ? -5.395 -1.430 20.802 1.00 88.88 89 ASN A CA 1
ATOM 684 C C . ASN A 1 89 ? -6.418 -0.290 20.958 1.00 88.88 89 ASN A C 1
ATOM 686 O O . ASN A 1 89 ? -6.559 0.275 22.043 1.00 88.88 89 ASN A O 1
ATOM 690 N N . VAL A 1 90 ? -7.101 0.088 19.877 1.00 89.19 90 VAL A N 1
ATOM 691 C CA . VAL A 1 90 ? -8.094 1.162 19.868 1.00 89.19 90 VAL A CA 1
ATOM 692 C C . VAL A 1 90 ? -9.495 0.573 19.744 1.00 89.19 90 VAL A C 1
ATOM 694 O O . VAL A 1 90 ? -9.770 -0.246 18.867 1.00 89.19 90 VAL A O 1
ATOM 697 N N . GLU A 1 91 ? -10.406 1.030 20.599 1.00 90.94 91 GLU A N 1
ATOM 698 C CA . GLU A 1 91 ? -11.838 0.805 20.427 1.00 90.94 91 GLU A CA 1
ATOM 699 C C . GLU A 1 91 ? -12.364 1.803 19.388 1.00 90.94 91 GLU A C 1
ATOM 701 O O . GLU A 1 91 ? -12.403 3.018 19.623 1.00 90.94 91 GLU A O 1
ATOM 706 N N . PHE A 1 92 ? -12.693 1.318 18.191 1.00 90.50 92 PHE A N 1
ATOM 707 C CA . PHE A 1 92 ? -13.188 2.155 17.096 1.00 90.50 92 PHE A CA 1
ATOM 708 C C . PHE A 1 92 ? -14.610 2.665 17.384 1.00 90.50 92 PHE A C 1
ATOM 710 O O . PHE A 1 92 ? -15.315 2.133 18.233 1.00 90.50 92 PHE A O 1
ATOM 717 N N . LEU A 1 93 ? -15.038 3.730 16.695 1.00 89.75 93 LEU A N 1
ATOM 718 C CA . LEU A 1 93 ? -16.439 4.178 16.779 1.00 89.75 93 LEU A CA 1
ATOM 719 C C . LEU A 1 93 ? -17.389 3.261 15.996 1.00 89.75 93 LEU A C 1
ATOM 721 O O . LEU A 1 93 ? -18.577 3.195 16.298 1.00 89.75 93 LEU A O 1
ATOM 725 N N . LEU A 1 94 ? -16.859 2.576 14.984 1.00 89.69 94 LEU A N 1
ATOM 726 C CA . LEU A 1 94 ? -17.534 1.489 14.284 1.00 89.69 94 LEU A CA 1
ATOM 727 C C . LEU A 1 94 ? -17.280 0.162 15.013 1.00 89.69 94 LEU A C 1
ATOM 729 O O . LEU A 1 94 ? -16.268 0.051 15.709 1.00 89.69 94 LEU A O 1
ATOM 733 N N . PRO A 1 95 ? -18.137 -0.858 14.822 1.00 92.19 95 PRO A N 1
ATOM 734 C CA . PRO A 1 95 ? -17.894 -2.183 15.377 1.00 92.19 95 PRO A CA 1
ATOM 735 C C . PRO A 1 95 ? -16.510 -2.704 14.978 1.00 92.19 95 PRO A C 1
ATOM 737 O O . PRO A 1 95 ? -16.131 -2.658 13.806 1.00 92.19 95 PRO A O 1
ATOM 740 N N . TYR A 1 96 ? -15.750 -3.197 15.957 1.00 90.94 96 TYR A N 1
ATOM 741 C CA . TYR A 1 96 ? -14.364 -3.618 15.750 1.00 90.94 96 TYR A CA 1
ATOM 742 C C . TYR A 1 96 ? -14.222 -4.649 14.620 1.00 90.94 96 TYR A C 1
ATOM 744 O O . TYR A 1 96 ? -13.409 -4.468 13.712 1.00 90.94 96 TYR A O 1
ATOM 752 N N . GLU A 1 97 ? -15.076 -5.674 14.623 1.00 91.38 97 GLU A N 1
ATOM 753 C CA . GLU A 1 97 ? -15.092 -6.728 13.603 1.00 91.38 97 GLU A CA 1
ATOM 754 C C . GLU A 1 97 ? -15.398 -6.198 12.195 1.00 91.38 97 GLU A C 1
ATOM 756 O O . GLU A 1 97 ? -14.826 -6.679 11.214 1.00 91.38 97 GLU A O 1
ATOM 761 N N . ASP A 1 98 ? -16.234 -5.164 12.069 1.00 92.12 98 ASP A N 1
ATOM 762 C CA . ASP A 1 98 ? -16.541 -4.549 10.773 1.00 92.12 98 ASP A CA 1
ATOM 763 C C . ASP A 1 98 ? -15.311 -3.823 10.213 1.00 92.12 98 ASP A C 1
ATOM 765 O O . ASP A 1 98 ? -14.984 -3.948 9.032 1.00 92.12 98 ASP A O 1
ATOM 769 N N . VAL A 1 99 ? -14.577 -3.098 11.064 1.00 92.38 99 VAL A N 1
ATOM 770 C CA . VAL A 1 99 ? -13.350 -2.397 10.653 1.00 92.38 99 VAL A CA 1
ATOM 771 C C . VAL A 1 99 ? -12.261 -3.394 10.269 1.00 92.38 99 VAL A C 1
ATOM 773 O O . VAL A 1 99 ? -11.620 -3.238 9.228 1.00 92.38 99 VAL A O 1
ATOM 776 N N . VAL A 1 100 ? -12.065 -4.435 11.078 1.00 92.81 100 VAL A N 1
ATOM 777 C CA . VAL A 1 100 ? -11.040 -5.457 10.841 1.00 92.81 100 VAL A CA 1
ATOM 778 C C . VAL A 1 100 ? -11.360 -6.290 9.599 1.00 92.81 100 VAL A C 1
ATOM 780 O O . VAL A 1 100 ? -10.475 -6.519 8.774 1.00 92.81 100 VAL A O 1
ATOM 783 N N . SER A 1 101 ? -12.611 -6.718 9.412 1.00 92.88 101 SER A N 1
ATOM 784 C CA . SER A 1 101 ? -13.023 -7.457 8.210 1.00 92.88 101 SER A CA 1
ATOM 785 C C . SER A 1 101 ? -12.888 -6.605 6.945 1.00 92.88 101 SER A C 1
ATOM 787 O O . SER A 1 101 ? -12.362 -7.081 5.936 1.00 92.88 101 SER A O 1
ATOM 789 N N . SER A 1 102 ? -13.263 -5.326 7.015 1.00 93.06 102 SER A N 1
ATOM 790 C CA . SER A 1 102 ? -13.071 -4.359 5.933 1.00 93.06 102 SER A CA 1
ATOM 791 C C . SER A 1 102 ? -11.589 -4.151 5.606 1.00 93.06 102 SER A C 1
ATOM 793 O O . SER A 1 102 ? -11.201 -4.192 4.437 1.00 93.06 102 SER A O 1
ATOM 795 N N . TRP A 1 103 ? -10.731 -4.027 6.623 1.00 94.19 103 TRP A N 1
ATOM 796 C CA . TRP A 1 103 ? -9.279 -3.947 6.453 1.00 94.19 103 TRP A CA 1
ATOM 797 C C . TRP A 1 103 ? -8.702 -5.204 5.788 1.00 94.19 103 TRP A C 1
ATOM 799 O O . TRP A 1 103 ? -7.965 -5.086 4.807 1.00 94.19 103 TRP A O 1
ATOM 809 N N . ARG A 1 104 ? -9.084 -6.407 6.246 1.00 93.12 104 ARG A N 1
ATOM 810 C CA . ARG A 1 104 ? -8.652 -7.681 5.640 1.00 93.12 104 ARG A CA 1
ATOM 811 C C . ARG A 1 104 ? -9.078 -7.780 4.175 1.00 93.12 104 ARG A C 1
ATOM 813 O O . ARG A 1 104 ? -8.246 -8.103 3.331 1.00 93.12 104 ARG A O 1
ATOM 820 N N . LYS A 1 105 ? -10.325 -7.418 3.856 1.00 93.12 105 LYS A N 1
ATOM 821 C CA . LYS A 1 105 ? -10.841 -7.357 2.476 1.00 93.12 105 LYS A CA 1
ATOM 822 C C . LYS A 1 105 ? -10.028 -6.386 1.613 1.00 93.12 105 LYS A C 1
ATOM 824 O O . LYS A 1 105 ? -9.661 -6.715 0.487 1.00 93.12 105 LYS A O 1
ATOM 829 N N . CYS A 1 106 ? -9.719 -5.198 2.135 1.00 92.50 106 CYS A N 1
ATOM 830 C CA . CYS A 1 106 ? -8.899 -4.212 1.431 1.00 92.50 106 CYS A CA 1
ATOM 831 C C . CYS A 1 106 ? -7.489 -4.744 1.156 1.00 92.50 106 CYS A C 1
ATOM 833 O O . CYS A 1 106 ? -6.996 -4.611 0.038 1.00 92.50 106 CYS A O 1
ATOM 835 N N . MET A 1 107 ? -6.859 -5.374 2.150 1.00 91.62 107 MET A N 1
ATOM 836 C CA . MET A 1 107 ? -5.545 -6.003 2.014 1.00 91.62 107 MET A CA 1
ATOM 837 C C . MET A 1 107 ? -5.557 -7.119 0.965 1.00 91.62 107 MET A C 1
ATOM 839 O O . MET A 1 107 ? -4.690 -7.140 0.094 1.00 91.62 107 MET A O 1
ATOM 843 N N . GLU A 1 108 ? -6.550 -8.008 1.002 1.00 92.25 108 GLU A N 1
ATOM 844 C CA . GLU A 1 108 ? -6.696 -9.110 0.046 1.00 92.25 108 GLU A CA 1
ATOM 845 C C . GLU A 1 108 ? -6.826 -8.601 -1.395 1.00 92.25 108 GLU A C 1
ATOM 847 O O . GLU A 1 108 ? -6.103 -9.045 -2.286 1.00 92.25 108 GLU A O 1
ATOM 852 N N . ILE A 1 109 ? -7.692 -7.611 -1.622 1.00 90.88 109 ILE A N 1
ATOM 853 C CA . ILE A 1 109 ? -7.921 -7.044 -2.955 1.00 90.88 109 ILE A CA 1
ATOM 854 C C . ILE A 1 109 ? -6.713 -6.234 -3.432 1.00 90.88 109 ILE A C 1
ATOM 856 O O . ILE A 1 109 ? -6.311 -6.334 -4.596 1.00 90.88 109 ILE A O 1
ATOM 860 N N . ALA A 1 110 ? -6.121 -5.418 -2.556 1.00 89.94 110 ALA A N 1
ATOM 861 C CA . ALA A 1 110 ? -4.959 -4.616 -2.906 1.00 89.94 110 ALA A CA 1
ATOM 862 C C . ALA A 1 110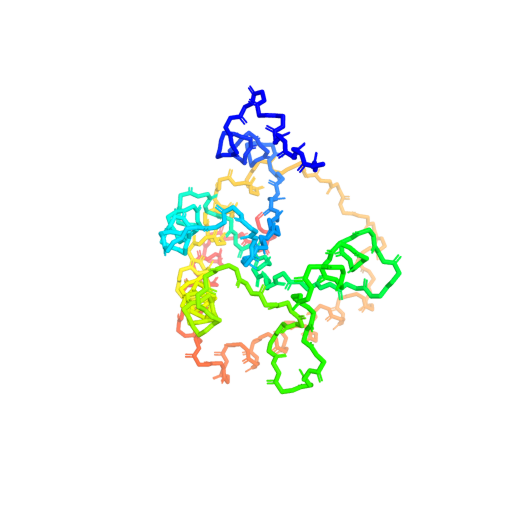 ? -3.783 -5.521 -3.290 1.00 89.94 110 ALA A C 1
ATOM 864 O O . ALA A 1 110 ? -3.149 -5.285 -4.317 1.00 89.94 110 ALA A O 1
ATOM 865 N N . TYR A 1 111 ? -3.521 -6.582 -2.530 1.00 89.19 111 TYR A N 1
ATOM 866 C CA . TYR A 1 111 ? -2.381 -7.471 -2.750 1.00 89.19 111 TYR A CA 1
ATOM 867 C C . TYR A 1 111 ? -2.682 -8.704 -3.604 1.00 89.19 111 TYR A C 1
ATOM 869 O O . TYR A 1 111 ? -1.806 -9.558 -3.760 1.00 89.19 111 TYR A O 1
ATOM 877 N N . GLU A 1 112 ? -3.860 -8.776 -4.231 1.00 91.00 112 GLU A N 1
ATOM 878 C CA . GLU A 1 112 ? -4.158 -9.805 -5.222 1.00 91.00 112 GLU A CA 1
ATOM 879 C C . GLU A 1 112 ? -3.053 -9.799 -6.301 1.00 91.00 112 GLU A C 1
ATOM 881 O O . GLU A 1 112 ? -2.864 -8.778 -6.978 1.00 91.00 112 GLU A O 1
ATOM 886 N N . PRO A 1 113 ? -2.313 -10.911 -6.508 1.00 87.88 113 PRO A N 1
ATOM 887 C CA . PRO A 1 113 ? -1.111 -10.905 -7.339 1.00 87.88 113 PRO A CA 1
ATOM 888 C C . PRO A 1 113 ? -1.351 -10.346 -8.740 1.00 87.88 113 PRO A C 1
ATOM 890 O O . PRO A 1 113 ? -0.546 -9.574 -9.256 1.00 87.88 113 PRO A O 1
ATOM 893 N N . LYS A 1 114 ? -2.487 -10.691 -9.354 1.00 88.75 114 LYS A N 1
ATOM 894 C CA . LYS A 1 114 ? -2.856 -10.203 -10.683 1.00 88.75 114 LYS A CA 1
ATOM 895 C C . LYS A 1 114 ? -3.002 -8.680 -10.708 1.00 88.75 114 LYS A C 1
ATOM 897 O O . LYS A 1 114 ? -2.344 -8.037 -11.525 1.00 88.75 114 LYS A O 1
ATOM 902 N N . LYS A 1 115 ? -3.801 -8.111 -9.799 1.00 90.00 115 LYS A N 1
ATOM 903 C CA . LYS A 1 115 ? -4.004 -6.658 -9.698 1.00 90.00 115 LYS A CA 1
ATOM 904 C C . LYS A 1 115 ? -2.696 -5.934 -9.380 1.00 90.00 115 LYS A C 1
ATOM 906 O O . LYS A 1 115 ? -2.407 -4.897 -9.973 1.00 90.00 115 LYS A O 1
ATOM 911 N N . LEU A 1 116 ? -1.869 -6.502 -8.502 1.00 90.88 116 LEU A N 1
ATOM 912 C CA . LEU A 1 116 ? -0.566 -5.940 -8.150 1.00 90.88 116 LEU A CA 1
ATOM 913 C C . LEU A 1 116 ? 0.379 -5.867 -9.360 1.00 90.88 116 LEU A C 1
ATOM 915 O O . LEU A 1 116 ? 0.924 -4.801 -9.647 1.00 90.88 116 LEU A O 1
ATOM 919 N N . PHE A 1 117 ? 0.544 -6.963 -10.110 1.00 88.88 117 PHE A N 1
ATOM 920 C CA . PHE A 1 117 ? 1.381 -6.967 -11.317 1.00 88.88 117 PHE A CA 1
ATOM 921 C C . PHE A 1 117 ? 0.833 -6.049 -12.417 1.00 88.88 117 PHE A C 1
ATOM 923 O O . PHE A 1 117 ? 1.617 -5.444 -13.146 1.00 88.88 117 PHE A O 1
ATOM 930 N N . GLU A 1 118 ? -0.489 -5.902 -12.535 1.00 90.69 118 GLU A N 1
ATOM 931 C CA . GLU A 1 118 ? -1.103 -4.939 -13.458 1.00 90.69 118 GLU A CA 1
ATOM 932 C C . GLU A 1 118 ? -0.767 -3.486 -13.086 1.00 90.69 118 GLU A C 1
ATOM 934 O O . GLU A 1 118 ? -0.471 -2.684 -13.975 1.00 90.69 118 GLU A O 1
ATOM 939 N N . ARG A 1 119 ? -0.736 -3.146 -11.789 1.00 92.69 119 ARG A N 1
ATOM 940 C CA . ARG A 1 119 ? -0.292 -1.822 -11.315 1.00 92.69 119 ARG A CA 1
ATOM 941 C C . ARG A 1 119 ? 1.201 -1.599 -11.560 1.00 92.69 119 ARG A C 1
ATOM 943 O O . ARG A 1 119 ? 1.570 -0.561 -12.098 1.00 92.69 119 ARG A O 1
ATOM 950 N N . TYR A 1 120 ? 2.056 -2.589 -11.302 1.00 90.62 120 TYR A N 1
ATOM 951 C CA . TYR A 1 120 ? 3.478 -2.492 -11.668 1.00 90.62 120 TYR A CA 1
ATOM 952 C C . TYR A 1 120 ? 3.694 -2.326 -13.173 1.00 90.62 120 TYR A C 1
ATOM 954 O O . TYR A 1 120 ? 4.518 -1.520 -13.595 1.00 90.62 120 TYR A O 1
ATOM 962 N N . LEU A 1 121 ? 2.929 -3.041 -14.001 1.00 89.19 121 LEU A N 1
ATOM 963 C CA . LEU A 1 121 ? 3.000 -2.887 -15.452 1.00 89.19 121 LEU A CA 1
ATOM 964 C C . LEU A 1 121 ? 2.602 -1.473 -15.887 1.00 89.19 121 LEU A C 1
ATOM 966 O O . LEU A 1 121 ? 3.213 -0.924 -16.803 1.00 89.19 121 LEU A O 1
ATOM 970 N N . HIS A 1 122 ? 1.604 -0.876 -15.234 1.00 90.94 122 HIS A N 1
ATOM 971 C CA . HIS A 1 122 ? 1.262 0.526 -15.445 1.00 90.94 122 HIS A CA 1
ATOM 972 C C . HIS A 1 122 ? 2.445 1.443 -15.097 1.00 90.94 122 HIS A C 1
ATOM 974 O O . HIS A 1 122 ? 2.833 2.259 -15.932 1.00 90.94 122 HIS A O 1
ATOM 980 N N . GLN A 1 123 ? 3.086 1.248 -13.940 1.00 90.19 123 GLN A N 1
ATOM 981 C CA . GLN A 1 123 ? 4.258 2.038 -13.549 1.00 90.19 123 GLN A CA 1
ATOM 982 C C . GLN A 1 123 ? 5.411 1.914 -14.547 1.00 90.19 123 GLN A C 1
ATOM 984 O O . GLN A 1 123 ? 5.957 2.932 -14.958 1.00 90.19 123 GLN A O 1
ATOM 989 N N . CYS A 1 124 ? 5.725 0.711 -15.022 1.00 86.88 124 CYS A N 1
ATOM 990 C CA . CYS A 1 124 ? 6.742 0.518 -16.056 1.00 86.88 124 CYS A CA 1
ATOM 991 C C . CYS A 1 124 ? 6.430 1.287 -17.349 1.00 86.88 124 CYS A C 1
ATOM 993 O O . CYS A 1 124 ? 7.306 1.919 -17.926 1.00 86.88 124 CYS A O 1
ATOM 995 N N . ASN A 1 125 ? 5.182 1.240 -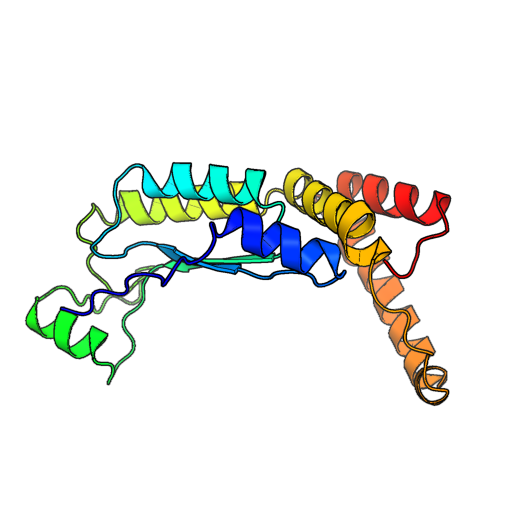17.823 1.00 87.88 125 ASN A N 1
ATOM 996 C CA . ASN A 1 125 ? 4.831 1.834 -19.116 1.00 87.88 125 ASN A CA 1
ATOM 997 C C . ASN A 1 125 ? 4.657 3.361 -19.060 1.00 87.88 125 ASN A C 1
ATOM 999 O O . ASN A 1 125 ? 4.946 4.029 -20.046 1.00 87.88 125 ASN A O 1
ATOM 1003 N N . TYR A 1 126 ? 4.152 3.900 -17.946 1.00 88.56 126 TYR A N 1
ATOM 1004 C CA . TYR A 1 126 ? 3.714 5.300 -17.859 1.00 88.56 126 TYR A CA 1
ATOM 1005 C C . TYR A 1 126 ? 4.494 6.141 -16.849 1.00 88.56 126 TYR A C 1
ATOM 1007 O O . TYR A 1 126 ? 4.507 7.360 -16.971 1.00 88.56 126 TYR A O 1
ATOM 1015 N N . THR A 1 127 ? 5.145 5.515 -15.866 1.00 88.19 127 THR A N 1
ATOM 1016 C CA . THR A 1 127 ? 5.970 6.221 -14.878 1.00 88.19 127 THR A CA 1
ATOM 1017 C C . THR A 1 127 ? 7.444 6.073 -15.230 1.00 88.19 127 THR A C 1
ATOM 1019 O O . THR A 1 127 ? 8.091 7.046 -15.594 1.00 88.19 127 THR A O 1
ATOM 1022 N N . TYR A 1 128 ? 7.999 4.864 -15.187 1.00 87.19 128 TYR A N 1
ATOM 1023 C CA . TYR A 1 128 ? 9.443 4.656 -15.333 1.00 87.19 128 TYR A CA 1
ATOM 1024 C C . TYR A 1 128 ? 9.982 5.042 -16.714 1.00 87.19 128 TYR A C 1
ATOM 1026 O O . TYR A 1 128 ? 11.112 5.514 -16.807 1.00 87.19 128 TYR A O 1
ATOM 1034 N N . ALA A 1 129 ? 9.143 4.994 -17.753 1.00 86.44 129 ALA A N 1
ATOM 1035 C CA . ALA A 1 129 ? 9.457 5.557 -19.067 1.00 86.44 129 ALA A CA 1
ATOM 1036 C C . ALA A 1 129 ? 9.872 7.046 -19.019 1.00 86.44 129 ALA A C 1
ATOM 1038 O O . ALA A 1 129 ? 10.664 7.486 -19.850 1.00 86.44 129 ALA A O 1
ATOM 1039 N N . ASN A 1 130 ? 9.380 7.804 -18.033 1.00 86.88 130 ASN A N 1
ATOM 1040 C CA . ASN A 1 130 ? 9.694 9.220 -17.819 1.00 86.88 130 ASN A CA 1
ATOM 1041 C C . ASN A 1 130 ? 10.834 9.441 -16.809 1.00 86.88 130 ASN A C 1
ATOM 1043 O O . ASN A 1 130 ? 11.167 10.583 -16.491 1.00 86.88 130 ASN A O 1
ATOM 1047 N N . ARG A 1 131 ? 11.424 8.374 -16.253 1.00 85.88 131 ARG A N 1
ATOM 1048 C CA . ARG A 1 131 ? 12.466 8.485 -15.228 1.00 85.88 131 ARG A CA 1
ATOM 1049 C C . ARG A 1 131 ? 13.747 9.059 -15.831 1.00 85.88 131 ARG A C 1
ATOM 1051 O O . ARG A 1 131 ? 14.206 8.651 -16.898 1.00 85.88 131 ARG A O 1
ATOM 1058 N N . ILE A 1 132 ? 14.368 9.979 -15.096 1.00 82.25 132 ILE A N 1
ATOM 1059 C CA . ILE A 1 132 ? 15.661 10.556 -15.466 1.00 82.25 132 ILE A CA 1
ATOM 1060 C C . ILE A 1 132 ? 16.717 9.445 -15.487 1.00 82.25 132 ILE A C 1
ATOM 1062 O O . ILE A 1 132 ? 16.964 8.781 -14.477 1.00 82.25 132 ILE A O 1
ATOM 1066 N N . LYS A 1 133 ? 17.361 9.257 -16.643 1.00 78.75 133 LYS A N 1
ATOM 1067 C CA . LYS A 1 133 ? 18.451 8.292 -16.810 1.00 78.75 133 LYS A CA 1
ATOM 1068 C C . LYS A 1 133 ? 19.726 8.850 -16.190 1.00 78.75 133 LYS A C 1
ATOM 1070 O O . LYS A 1 133 ? 20.391 9.700 -16.778 1.00 78.75 133 LYS A O 1
ATOM 1075 N N . VAL A 1 134 ? 20.060 8.370 -14.997 1.00 76.00 134 VAL A N 1
ATOM 1076 C CA . VAL A 1 134 ? 21.335 8.678 -14.343 1.00 76.00 134 VAL A CA 1
ATOM 1077 C C . VAL A 1 134 ? 22.422 7.714 -14.836 1.00 76.00 134 VAL A C 1
ATOM 1079 O O . VAL A 1 134 ? 22.167 6.512 -14.938 1.00 76.00 134 VAL A O 1
ATOM 1082 N N . PRO A 1 135 ? 23.630 8.200 -15.176 1.00 76.19 135 PRO A N 1
ATOM 1083 C CA . PRO A 1 135 ? 24.708 7.331 -15.624 1.00 76.19 135 PRO A CA 1
ATOM 1084 C C . PRO A 1 135 ? 25.141 6.394 -14.493 1.00 76.19 135 PRO A C 1
ATOM 1086 O O . PRO A 1 135 ? 25.331 6.807 -13.349 1.00 76.19 135 PRO A O 1
ATOM 1089 N N . VAL A 1 136 ? 25.308 5.116 -14.826 1.00 71.81 136 VAL A N 1
ATOM 1090 C CA . VAL A 1 136 ? 25.705 4.083 -13.866 1.00 71.81 136 VAL A CA 1
ATOM 1091 C C . VAL A 1 136 ? 27.151 4.328 -13.424 1.00 71.81 136 VAL A C 1
ATOM 1093 O O . VAL A 1 136 ? 28.055 4.342 -14.263 1.00 71.81 136 VAL A O 1
ATOM 1096 N N . SER A 1 137 ? 27.385 4.489 -12.116 1.00 73.81 137 SER A N 1
ATOM 1097 C CA . SER A 1 137 ? 28.745 4.640 -11.575 1.00 73.81 137 SER A CA 1
ATOM 1098 C C . SER A 1 137 ? 29.597 3.395 -11.891 1.00 73.81 137 SER A C 1
ATOM 1100 O O . SER A 1 137 ? 29.100 2.269 -11.759 1.00 73.81 137 SER A O 1
ATOM 1102 N N . PRO A 1 138 ? 30.885 3.544 -12.263 1.00 67.94 138 PRO A N 1
ATOM 1103 C CA . PRO A 1 138 ? 31.804 2.421 -12.477 1.00 67.94 138 PRO A CA 1
ATOM 1104 C C . PRO A 1 138 ? 31.891 1.455 -11.284 1.00 67.94 138 PRO A C 1
ATOM 1106 O O . PRO A 1 138 ? 32.073 0.253 -11.476 1.00 67.94 138 PRO A O 1
ATOM 1109 N N . GLU A 1 139 ? 31.679 1.948 -10.061 1.00 67.06 139 GLU A N 1
ATOM 1110 C CA . GLU A 1 139 ? 31.688 1.161 -8.819 1.00 67.06 139 GLU A CA 1
ATOM 1111 C C . GLU A 1 139 ? 30.562 0.113 -8.764 1.00 67.06 139 GLU A C 1
ATOM 1113 O O . GLU A 1 139 ? 30.696 -0.941 -8.133 1.00 67.06 139 GLU A O 1
ATOM 1118 N N . MET A 1 140 ? 29.462 0.338 -9.491 1.00 61.34 140 MET A N 1
ATOM 1119 C CA . MET A 1 140 ? 28.362 -0.626 -9.585 1.00 61.34 140 MET A CA 1
ATOM 1120 C C . MET A 1 140 ? 28.743 -1.876 -10.392 1.00 61.34 140 MET A C 1
ATOM 1122 O O . MET A 1 140 ? 28.137 -2.926 -10.189 1.00 61.34 140 MET A O 1
ATOM 1126 N N . LYS A 1 141 ? 29.787 -1.812 -11.234 1.00 64.88 141 LYS A N 1
ATOM 1127 C CA . LYS A 1 141 ? 30.258 -2.922 -12.087 1.00 64.88 141 LYS A CA 1
ATOM 1128 C C . LYS A 1 141 ? 31.268 -3.850 -11.398 1.00 64.88 141 LYS A C 1
ATOM 1130 O O . LYS A 1 141 ? 31.893 -4.679 -12.055 1.00 64.88 141 LYS A O 1
ATOM 1135 N N . SER A 1 142 ? 31.433 -3.739 -10.079 1.00 79.62 142 SER A N 1
ATOM 1136 C CA . SER A 1 142 ? 32.277 -4.660 -9.313 1.00 79.62 142 SER A CA 1
ATOM 1137 C C . SER A 1 142 ? 31.771 -6.105 -9.409 1.00 79.62 142 SER A C 1
ATOM 1139 O O . SER A 1 142 ? 30.571 -6.378 -9.319 1.00 79.62 142 SER A O 1
ATOM 1141 N N . TRP A 1 143 ? 32.700 -7.057 -9.508 1.00 80.12 143 TRP A N 1
ATOM 1142 C CA . TRP A 1 143 ? 32.404 -8.492 -9.558 1.00 80.12 143 TRP A CA 1
ATOM 1143 C C . TRP A 1 143 ? 31.581 -8.967 -8.346 1.00 80.12 143 TRP A C 1
ATOM 1145 O O . TRP A 1 143 ? 30.721 -9.840 -8.463 1.00 80.12 143 TRP A O 1
ATOM 1155 N N . ALA A 1 144 ? 31.776 -8.338 -7.181 1.00 81.00 144 ALA A N 1
ATOM 1156 C CA . ALA A 1 144 ? 30.983 -8.601 -5.981 1.00 81.00 144 ALA A CA 1
ATOM 1157 C C . ALA A 1 144 ? 29.500 -8.215 -6.151 1.00 81.00 144 ALA A C 1
ATOM 1159 O O . ALA A 1 144 ? 28.614 -8.901 -5.636 1.00 81.00 144 ALA A O 1
ATOM 1160 N N . ASN A 1 145 ? 29.211 -7.143 -6.895 1.00 78.69 145 ASN A N 1
ATOM 1161 C CA . ASN A 1 145 ? 27.845 -6.713 -7.204 1.00 78.69 145 ASN A CA 1
ATOM 1162 C C . ASN A 1 145 ? 27.208 -7.613 -8.264 1.00 78.69 145 ASN A C 1
ATOM 1164 O O . ASN A 1 145 ? 26.057 -8.012 -8.099 1.00 78.69 145 ASN A O 1
ATOM 1168 N N . ILE A 1 146 ? 27.971 -8.028 -9.280 1.00 82.38 146 ILE A N 1
ATOM 1169 C CA . ILE A 1 146 ? 27.510 -8.981 -10.303 1.00 82.38 146 ILE A CA 1
ATOM 1170 C C . ILE A 1 146 ? 27.150 -10.328 -9.663 1.00 82.38 146 ILE A C 1
ATOM 1172 O O . ILE A 1 146 ? 26.058 -10.850 -9.887 1.00 82.38 146 ILE A O 1
ATOM 1176 N N . ARG A 1 147 ? 28.016 -10.870 -8.793 1.00 84.88 147 ARG A N 1
ATOM 1177 C CA . ARG A 1 147 ? 27.735 -12.114 -8.058 1.00 84.88 147 ARG A CA 1
ATOM 1178 C C . ARG A 1 147 ? 26.482 -11.989 -7.189 1.00 84.88 147 ARG A C 1
ATOM 1180 O O . ARG A 1 147 ? 25.663 -12.907 -7.176 1.00 84.88 147 ARG A O 1
ATOM 1187 N N . ARG A 1 148 ? 26.307 -10.863 -6.486 1.00 81.56 148 ARG A N 1
ATOM 1188 C CA . ARG A 1 148 ? 25.081 -10.584 -5.717 1.00 81.56 148 ARG A CA 1
ATOM 1189 C C . ARG A 1 148 ? 23.844 -10.537 -6.616 1.00 81.56 148 ARG A C 1
ATOM 1191 O O . ARG A 1 148 ? 22.846 -11.167 -6.275 1.00 81.56 148 ARG A O 1
ATOM 1198 N N . GLY A 1 149 ? 23.926 -9.875 -7.769 1.00 82.94 149 GLY A N 1
ATOM 1199 C CA . GLY A 1 149 ? 22.859 -9.834 -8.772 1.00 82.94 149 GLY A CA 1
ATOM 1200 C C . GLY A 1 149 ? 22.460 -11.225 -9.268 1.00 82.94 149 GLY A C 1
ATOM 1201 O O . GLY A 1 149 ? 21.280 -11.559 -9.273 1.00 82.94 149 GLY A O 1
ATOM 1202 N N . LEU A 1 150 ? 23.431 -12.087 -9.583 1.00 85.50 150 LEU A N 1
ATOM 1203 C CA . LEU A 1 150 ? 23.174 -13.470 -10.007 1.00 85.50 150 LEU A CA 1
ATOM 1204 C C . LEU A 1 150 ? 22.517 -14.316 -8.909 1.00 85.50 150 LEU A C 1
ATOM 1206 O O . LEU A 1 150 ? 21.605 -15.093 -9.190 1.00 85.50 150 LEU A O 1
ATOM 1210 N N . ILE A 1 151 ? 22.939 -14.155 -7.650 1.00 86.31 151 ILE A N 1
ATOM 1211 C CA . ILE A 1 151 ? 22.300 -14.835 -6.513 1.00 86.31 151 ILE A CA 1
ATOM 1212 C C . ILE A 1 151 ? 20.850 -14.362 -6.359 1.00 86.31 151 ILE A C 1
ATOM 1214 O O . ILE A 1 151 ? 19.961 -15.192 -6.162 1.00 86.31 151 ILE A O 1
ATOM 1218 N N . MET A 1 152 ? 20.597 -13.055 -6.481 1.00 83.81 152 MET A N 1
ATOM 1219 C CA . MET A 1 152 ? 19.243 -12.499 -6.446 1.00 83.81 152 MET A CA 1
ATOM 1220 C C . MET A 1 152 ? 18.385 -13.038 -7.593 1.00 83.81 152 MET A C 1
ATOM 1222 O O . MET A 1 152 ? 17.292 -13.532 -7.333 1.00 83.81 152 MET A O 1
ATOM 1226 N N . LEU A 1 153 ? 18.897 -13.053 -8.827 1.00 85.19 153 LEU A N 1
ATOM 1227 C CA . LEU A 1 153 ? 18.204 -13.617 -9.990 1.00 85.19 153 LEU A CA 1
ATOM 1228 C C . LEU A 1 153 ? 17.862 -15.095 -9.795 1.00 85.19 153 LEU A C 1
ATOM 1230 O O . LEU A 1 153 ? 16.719 -15.490 -10.011 1.00 85.19 153 LEU A O 1
ATOM 1234 N N . ARG A 1 154 ? 18.817 -15.905 -9.320 1.00 86.50 154 ARG A N 1
ATOM 1235 C CA . ARG A 1 154 ? 18.581 -17.320 -8.996 1.00 86.50 154 ARG A CA 1
ATOM 1236 C C . ARG A 1 154 ? 17.477 -17.472 -7.951 1.00 86.50 154 ARG A C 1
ATOM 1238 O O . ARG A 1 154 ? 16.607 -18.326 -8.093 1.00 86.50 154 ARG A O 1
ATOM 1245 N N . ASN A 1 155 ? 17.510 -16.654 -6.901 1.00 84.69 155 ASN A N 1
ATOM 1246 C CA . ASN A 1 155 ? 16.526 -16.715 -5.827 1.00 84.69 155 ASN A CA 1
ATOM 1247 C C . ASN A 1 155 ? 15.134 -16.281 -6.305 1.00 84.69 155 ASN A C 1
ATOM 1249 O O . ASN A 1 155 ? 14.162 -16.937 -5.945 1.00 84.69 155 ASN A O 1
ATOM 1253 N N . ILE A 1 156 ? 15.029 -15.233 -7.129 1.00 84.19 156 ILE A N 1
ATOM 1254 C CA . ILE A 1 156 ? 13.764 -14.798 -7.740 1.00 84.19 156 ILE A CA 1
ATOM 1255 C C . ILE A 1 156 ? 13.230 -15.904 -8.654 1.00 84.19 156 ILE A C 1
ATOM 1257 O O . ILE A 1 156 ? 12.079 -16.309 -8.516 1.00 84.19 156 ILE A O 1
ATOM 1261 N N . PHE A 1 157 ? 14.075 -16.461 -9.523 1.00 84.81 157 PHE A N 1
ATOM 1262 C CA . PHE A 1 157 ? 13.696 -17.563 -10.403 1.00 84.81 157 PHE A CA 1
ATOM 1263 C C . PHE A 1 157 ? 13.149 -18.758 -9.613 1.00 84.81 157 PHE A C 1
ATOM 1265 O O . PHE A 1 157 ? 12.076 -19.263 -9.927 1.00 84.81 157 PHE A O 1
ATOM 1272 N N . TRP A 1 158 ? 13.840 -19.181 -8.551 1.00 82.44 158 TRP A N 1
ATOM 1273 C CA . TRP A 1 158 ? 13.442 -20.364 -7.788 1.00 82.44 158 TRP A CA 1
ATOM 1274 C C . TRP A 1 158 ? 12.242 -20.109 -6.868 1.00 82.44 158 TRP A C 1
ATOM 1276 O O . TRP A 1 158 ? 11.263 -20.853 -6.903 1.00 82.44 158 TRP A O 1
ATOM 1286 N N . LYS A 1 159 ? 12.280 -19.042 -6.061 1.00 82.62 159 LYS A N 1
ATOM 1287 C CA . LYS A 1 159 ? 11.233 -18.752 -5.070 1.00 82.62 159 LYS A CA 1
ATOM 1288 C C . LYS A 1 159 ? 9.961 -18.202 -5.707 1.00 82.62 159 LYS A C 1
ATOM 1290 O O . LYS A 1 159 ? 8.877 -18.618 -5.326 1.00 82.62 159 LYS A O 1
ATOM 1295 N N . VAL A 1 160 ? 10.088 -17.287 -6.667 1.00 80.75 160 VAL A N 1
ATOM 1296 C CA . VAL A 1 160 ? 8.941 -16.610 -7.294 1.00 80.75 160 VAL A CA 1
ATOM 1297 C C . VAL A 1 160 ? 8.520 -17.323 -8.579 1.00 80.75 160 VAL A C 1
ATOM 1299 O O . VAL A 1 160 ? 7.332 -17.526 -8.820 1.00 80.75 160 VAL A O 1
ATOM 1302 N N . GLY A 1 161 ? 9.490 -17.741 -9.397 1.00 76.50 161 GLY A N 1
ATOM 1303 C CA . GLY A 1 161 ? 9.232 -18.346 -10.705 1.00 76.50 161 GLY A CA 1
ATOM 1304 C C . GLY A 1 161 ? 8.859 -19.833 -10.681 1.00 76.50 161 GLY A C 1
ATOM 1305 O O . GLY A 1 161 ? 8.097 -20.264 -11.547 1.00 76.50 161 GLY A O 1
ATOM 1306 N N . VAL A 1 162 ? 9.362 -20.622 -9.724 1.00 78.19 162 VAL A N 1
ATOM 1307 C CA . VAL A 1 162 ? 9.119 -22.080 -9.665 1.00 78.19 162 VAL A CA 1
ATOM 1308 C C . VAL A 1 162 ? 8.186 -22.455 -8.514 1.00 78.19 162 VAL A C 1
ATOM 1310 O O . VAL A 1 162 ? 7.169 -23.116 -8.750 1.00 78.19 162 VAL A O 1
ATOM 1313 N N . LEU A 1 163 ? 8.518 -22.016 -7.296 1.00 81.00 163 LEU A N 1
ATOM 1314 C CA . LEU A 1 163 ? 7.809 -22.376 -6.062 1.00 81.00 163 LEU A CA 1
ATOM 1315 C C . LEU A 1 163 ? 6.611 -21.472 -5.730 1.00 81.00 163 LEU A C 1
ATOM 1317 O O . LEU A 1 163 ? 5.803 -21.848 -4.892 1.00 81.00 163 LEU A O 1
ATOM 1321 N N . GLY A 1 164 ? 6.490 -20.299 -6.356 1.00 78.19 164 GLY A N 1
ATOM 1322 C CA . GLY A 1 164 ? 5.450 -19.328 -6.019 1.00 78.19 164 GLY A CA 1
ATOM 1323 C C . GLY A 1 164 ? 4.063 -19.707 -6.546 1.00 78.19 164 GLY A C 1
ATOM 1324 O O . GLY A 1 164 ? 3.908 -20.063 -7.719 1.00 78.19 164 GLY A O 1
ATOM 1325 N N . ASP A 1 165 ? 3.034 -19.518 -5.720 1.00 79.88 165 ASP A N 1
ATOM 1326 C CA . ASP A 1 165 ? 1.631 -19.789 -6.077 1.00 79.88 165 ASP A CA 1
ATOM 1327 C C . ASP A 1 165 ? 1.136 -18.922 -7.250 1.00 79.88 165 ASP A C 1
ATOM 1329 O O . ASP A 1 165 ? 0.282 -19.323 -8.040 1.00 79.88 165 ASP A O 1
ATOM 1333 N N . TYR A 1 166 ? 1.748 -17.750 -7.444 1.00 82.25 166 TYR A N 1
ATOM 1334 C CA . TYR A 1 166 ? 1.439 -16.795 -8.513 1.00 82.25 166 TYR A CA 1
ATOM 1335 C C . TYR A 1 166 ? 2.423 -16.837 -9.698 1.00 82.25 166 TYR A C 1
ATOM 1337 O O . TYR A 1 166 ? 2.431 -15.932 -10.540 1.00 82.25 166 TYR A O 1
ATOM 1345 N N . ARG A 1 167 ? 3.225 -17.905 -9.831 1.00 84.50 167 ARG A N 1
ATOM 1346 C CA . ARG A 1 167 ? 4.252 -18.063 -10.883 1.00 84.50 167 ARG A CA 1
ATOM 1347 C C . ARG A 1 167 ? 3.764 -17.784 -12.306 1.00 84.50 167 ARG A C 1
ATOM 1349 O O . ARG A 1 167 ? 4.494 -17.209 -13.105 1.00 84.50 167 ARG A O 1
ATOM 1356 N N . ARG A 1 168 ? 2.523 -18.157 -12.647 1.00 83.31 168 ARG A N 1
ATOM 1357 C CA . ARG A 1 168 ? 1.952 -17.915 -13.988 1.00 83.31 168 ARG A CA 1
ATOM 1358 C C . ARG A 1 168 ? 1.799 -16.420 -14.276 1.00 83.31 168 ARG A C 1
ATOM 1360 O O . ARG A 1 168 ? 2.106 -15.978 -15.379 1.00 83.31 168 ARG A O 1
ATOM 1367 N N . VAL A 1 169 ? 1.344 -15.654 -13.283 1.00 83.50 169 VAL A N 1
ATOM 1368 C CA . VAL A 1 169 ? 1.188 -14.196 -13.383 1.00 83.50 169 VAL A CA 1
ATOM 1369 C C . VAL A 1 169 ? 2.562 -13.536 -13.473 1.00 83.50 169 VAL A C 1
ATOM 1371 O O . VAL A 1 169 ? 2.788 -12.720 -14.365 1.00 83.50 169 VAL A O 1
ATOM 1374 N N . PHE A 1 170 ? 3.502 -13.973 -12.628 1.00 85.00 170 PHE A N 1
ATOM 1375 C CA . PHE A 1 170 ? 4.890 -13.517 -12.660 1.00 85.00 170 PHE A CA 1
ATOM 1376 C C . PHE A 1 170 ? 5.543 -13.744 -14.030 1.00 85.00 170 PHE A C 1
ATOM 1378 O O . PHE A 1 170 ? 6.069 -12.803 -14.615 1.00 85.00 170 PHE A O 1
ATOM 1385 N N . TRP A 1 171 ? 5.464 -14.954 -14.594 1.00 84.12 171 TRP A N 1
ATOM 1386 C CA . TRP A 1 171 ? 6.062 -15.249 -15.900 1.00 84.12 171 TRP A CA 1
ATOM 1387 C C . TRP A 1 171 ? 5.384 -14.505 -17.048 1.00 84.12 171 TRP A C 1
ATOM 1389 O O . TRP A 1 171 ? 6.074 -14.067 -17.967 1.00 84.12 171 TRP A O 1
ATOM 1399 N N . LYS A 1 172 ? 4.060 -14.302 -16.994 1.00 85.25 172 LYS A N 1
ATOM 1400 C CA . LYS A 1 172 ? 3.348 -13.471 -17.977 1.00 85.25 172 LYS A CA 1
ATOM 1401 C C . LYS A 1 172 ? 3.884 -12.036 -17.978 1.00 85.25 172 LYS A C 1
ATOM 1403 O O . LYS A 1 172 ? 4.121 -11.480 -19.049 1.00 85.25 172 LYS A O 1
ATOM 1408 N N . PHE A 1 173 ? 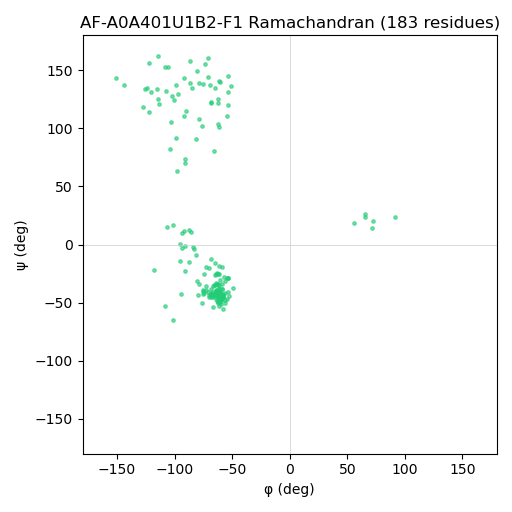4.105 -11.465 -16.796 1.00 83.06 173 PHE A N 1
ATOM 1409 C CA . PHE A 1 173 ? 4.705 -10.143 -16.632 1.00 83.06 173 PHE A CA 1
ATOM 1410 C C . PHE A 1 173 ? 6.176 -10.123 -17.092 1.00 83.06 173 PHE A C 1
ATOM 1412 O O . PHE A 1 173 ? 6.539 -9.352 -17.980 1.00 83.06 173 PHE A O 1
ATOM 1419 N N . ALA A 1 174 ? 7.007 -11.025 -16.561 1.00 82.19 174 ALA A N 1
ATOM 1420 C CA . ALA A 1 174 ? 8.448 -11.066 -16.805 1.00 82.19 174 ALA A CA 1
ATOM 1421 C C . ALA A 1 174 ? 8.801 -11.344 -18.275 1.00 82.19 174 ALA A C 1
ATOM 1423 O O . ALA A 1 174 ? 9.601 -10.618 -18.860 1.00 82.19 174 ALA A O 1
ATOM 1424 N N . LEU A 1 175 ? 8.177 -12.345 -18.911 1.00 83.50 175 LEU A N 1
ATOM 1425 C CA . LEU A 1 175 ? 8.408 -12.643 -20.332 1.00 83.50 175 LEU A CA 1
ATOM 1426 C C . LEU A 1 175 ? 7.913 -11.513 -21.235 1.00 83.50 175 LEU A C 1
ATOM 1428 O O . LEU A 1 175 ? 8.537 -11.234 -22.258 1.00 83.50 175 LEU A O 1
ATOM 1432 N N . GLY A 1 176 ? 6.811 -10.851 -20.863 1.00 79.44 176 GLY A N 1
ATOM 1433 C CA . GLY A 1 176 ? 6.313 -9.678 -21.580 1.00 79.44 176 GLY A CA 1
ATOM 1434 C C . GLY A 1 176 ? 7.338 -8.543 -21.622 1.00 79.44 176 GLY A C 1
ATOM 1435 O O . GLY A 1 176 ? 7.492 -7.895 -22.656 1.00 79.44 176 GLY A O 1
ATOM 1436 N N . ARG A 1 177 ? 8.081 -8.346 -20.528 1.00 79.06 177 ARG A N 1
ATOM 1437 C CA . ARG A 1 177 ? 9.128 -7.323 -20.406 1.00 79.06 177 ARG A CA 1
ATOM 1438 C C . ARG A 1 177 ? 10.443 -7.728 -21.062 1.00 79.06 177 ARG A C 1
ATOM 1440 O O . ARG A 1 177 ? 10.991 -6.951 -21.839 1.00 79.06 177 ARG A O 1
ATOM 1447 N N . LEU A 1 178 ? 10.884 -8.972 -20.866 1.00 80.00 178 LEU A N 1
ATOM 1448 C CA . LEU A 1 178 ? 12.075 -9.515 -21.530 1.00 80.00 178 LEU A CA 1
ATOM 1449 C C . LEU A 1 178 ? 11.976 -9.422 -23.057 1.00 80.00 178 LEU A C 1
ATOM 1451 O O . LEU A 1 178 ? 12.934 -9.017 -23.706 1.00 80.00 178 LEU A O 1
ATOM 1455 N N . LYS A 1 179 ? 10.803 -9.719 -23.635 1.00 74.12 179 LYS A N 1
ATOM 1456 C CA . LYS A 1 179 ? 10.568 -9.575 -25.083 1.00 74.12 179 LYS A CA 1
ATOM 1457 C C . LYS A 1 179 ? 10.704 -8.136 -25.589 1.00 74.12 179 LYS A C 1
ATOM 1459 O O . LYS A 1 179 ? 10.978 -7.946 -26.767 1.00 74.12 179 LYS A O 1
ATOM 1464 N N . ARG A 1 180 ? 10.496 -7.139 -24.726 1.00 71.50 180 ARG A N 1
ATOM 1465 C CA . ARG A 1 180 ? 10.615 -5.710 -25.054 1.00 71.50 180 ARG A CA 1
ATOM 1466 C C . ARG A 1 180 ? 12.019 -5.150 -24.793 1.00 71.50 180 ARG A C 1
ATOM 1468 O O . ARG A 1 180 ? 12.240 -3.976 -25.058 1.00 71.50 180 ARG A O 1
ATOM 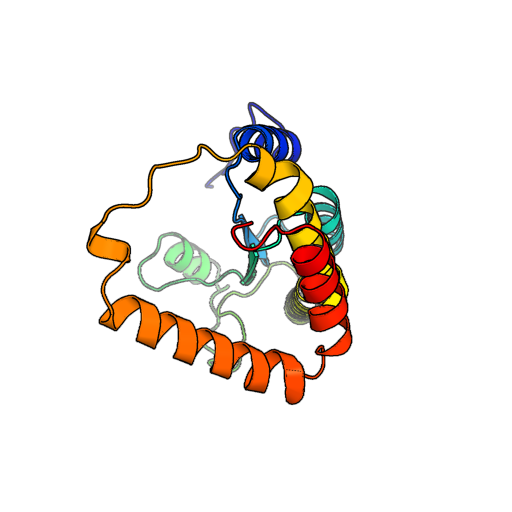1475 N N . GLY A 1 181 ? 12.953 -5.967 -24.292 1.00 66.88 181 GLY A N 1
ATOM 1476 C CA . GLY A 1 181 ? 14.312 -5.532 -23.948 1.00 66.88 181 GLY A CA 1
ATOM 1477 C C . GLY A 1 181 ? 14.384 -4.635 -22.709 1.00 66.88 181 GLY A C 1
ATOM 1478 O O . GLY A 1 181 ? 15.407 -4.002 -22.472 1.00 66.88 181 GLY A O 1
ATOM 1479 N N . ASP A 1 182 ? 13.310 -4.577 -21.922 1.00 64.31 182 ASP A N 1
ATOM 1480 C CA . ASP A 1 182 ? 13.150 -3.614 -20.839 1.00 64.31 182 ASP A CA 1
ATOM 1481 C C . ASP A 1 182 ? 13.369 -4.284 -19.474 1.00 64.31 182 ASP A C 1
ATOM 1483 O O . ASP A 1 182 ? 12.437 -4.763 -18.816 1.00 64.31 182 ASP A O 1
ATOM 1487 N N . ILE A 1 183 ? 14.653 -4.402 -19.123 1.00 60.78 183 ILE A N 1
ATOM 1488 C CA . ILE A 1 183 ? 15.150 -5.113 -17.935 1.00 60.78 183 ILE A CA 1
ATOM 1489 C C . ILE A 1 183 ? 15.271 -4.168 -16.728 1.00 60.78 183 ILE A C 1
ATOM 1491 O O . ILE A 1 183 ? 15.232 -4.628 -15.588 1.00 60.78 183 ILE A O 1
ATOM 1495 N N . GLU A 1 184 ? 15.395 -2.860 -16.965 1.00 57.28 184 GLU A N 1
ATOM 1496 C CA . GLU A 1 184 ? 15.679 -1.863 -15.923 1.00 57.28 184 GLU A CA 1
ATOM 1497 C C . GLU A 1 184 ? 14.426 -1.170 -15.364 1.00 57.28 184 GLU A C 1
ATOM 1499 O O . GLU A 1 184 ? 14.500 -0.612 -14.267 1.00 57.28 184 GLU A O 1
ATOM 1504 N N . GLY A 1 185 ? 13.274 -1.294 -16.040 1.00 48.97 185 GLY A N 1
ATOM 1505 C CA . GLY A 1 185 ? 12.012 -0.696 -15.592 1.00 48.97 185 GLY A CA 1
ATOM 1506 C C . GLY A 1 185 ? 11.610 0.498 -16.431 1.00 48.97 185 GLY A C 1
ATOM 1507 O O . GLY A 1 185 ? 12.415 1.446 -16.527 1.00 48.97 185 GLY A O 1
#

Foldseek 3Di:
DDPPPVPPPDDPLVVLLVCLQQLDADAEEAEFQDQPDDLCNLVVLLVCLLSSLHLHYHYAYDEDDPPDPVVVVQVVVVQAAPDPPDSYRGNGPDHRCSRVVSSVVSVCSSVVVLSSLVSVVCSLVRRNVNYDDDDDDPVCVDPVNVVVVVVVVVCCCPVVCPVNPCNVSVCVSVVVCVVVVNPPD

Solvent-accessible surface area (backbone atoms only — not comparable to full-atom values): 10820 Å² total; per-residue (Å²): 132,87,79,78,72,72,84,64,92,56,60,67,62,57,53,51,52,55,45,20,62,60,23,41,87,66,72,47,78,44,73,42,64,51,89,83,62,53,94,60,47,44,60,54,48,48,52,47,48,67,73,59,43,52,59,51,66,50,78,41,65,45,66,66,52,86,97,34,76,65,26,60,51,30,53,75,66,70,29,57,47,96,50,92,88,49,97,42,41,47,59,44,88,56,61,61,68,60,52,50,52,37,50,52,52,40,51,53,60,59,63,31,66,66,61,29,52,52,20,46,51,45,40,39,71,60,13,34,69,45,37,83,85,72,83,80,59,75,78,66,70,36,68,71,48,52,53,51,50,52,52,49,51,53,47,46,47,46,54,44,55,67,69,30,98,57,19,69,58,50,48,57,54,51,53,58,31,59,76,67,73,53,84,88,81

Mean predicted aligned error: 8.5 Å

pLDDT: mean 83.67, std 12.0, range [31.38, 94.19]

Organism: Chiloscyllium punctatum (NCBI:txid137246)

Radius of gyration: 20.96 Å; Cα contacts (8 Å, |Δi|>4): 179; chains: 1; bounding box: 51×45×54 Å

InterPro domains:
  IPR025274 Domain of unknown function DUF4070 [PF13282] (68-180)
  IPR051198 Tetrapyrrole and bacteriochlorophyll biosynthesis methyltransferases [PTHR43409] (2-172)
  IPR058240 Radical SAM superfamily [SSF102114] (12-84)

Nearest PDB structures (foldseek):
  9ccb-assembly1_A  TM=4.833E-01  e=4.165E-02  Methanothermobacter marburgensis
  4jc0-assembly2_B  TM=6.701E-01  e=6.158E-01  Thermotoga maritima